Protein AF-A0A956LBF6-F1 (afdb_monomer_lite)

Structure (mmCIF, N/CA/C/O backbone):
data_AF-A0A956LBF6-F1
#
_entry.id   AF-A0A956LBF6-F1
#
loop_
_atom_site.group_PDB
_atom_site.id
_atom_site.type_symbol
_atom_site.label_atom_id
_atom_site.label_alt_id
_atom_site.label_comp_id
_atom_site.label_asym_id
_atom_site.label_entity_id
_atom_site.label_seq_id
_atom_site.pdbx_PDB_ins_code
_atom_site.Cartn_x
_atom_site.Cartn_y
_atom_site.Cartn_z
_atom_site.occupancy
_atom_site.B_iso_or_equiv
_atom_site.auth_seq_id
_atom_site.auth_comp_id
_atom_site.auth_asym_id
_atom_site.auth_atom_id
_atom_site.pdbx_PDB_model_num
ATOM 1 N N . MET A 1 1 ? -6.256 -22.560 -63.382 1.00 41.88 1 MET A N 1
ATOM 2 C CA . MET A 1 1 ? -5.647 -22.911 -62.080 1.00 41.88 1 MET A CA 1
ATOM 3 C C . MET A 1 1 ? -5.614 -24.428 -61.959 1.00 41.88 1 MET A C 1
ATOM 5 O O . MET A 1 1 ? -6.672 -25.042 -62.002 1.00 41.88 1 MET A O 1
ATOM 9 N N . ARG A 1 2 ? -4.427 -25.045 -61.912 1.00 51.72 2 ARG A N 1
ATOM 10 C CA . ARG A 1 2 ? -4.275 -26.473 -61.580 1.00 51.72 2 ARG A CA 1
ATOM 11 C C . ARG A 1 2 ? -4.334 -26.554 -60.053 1.00 51.72 2 ARG A C 1
ATOM 13 O O . ARG A 1 2 ? -3.605 -25.807 -59.416 1.00 51.72 2 ARG A O 1
ATOM 20 N N . GLY A 1 3 ? -5.268 -27.321 -59.491 1.00 47.00 3 GLY A N 1
ATOM 21 C CA . GLY A 1 3 ? -5.625 -27.328 -58.062 1.00 47.00 3 GLY A CA 1
ATOM 22 C C . GLY A 1 3 ? -4.546 -27.882 -57.127 1.00 47.00 3 GLY A C 1
ATOM 23 O O . GLY A 1 3 ? -4.781 -28.871 -56.441 1.00 47.00 3 GLY A O 1
ATOM 24 N N . GLU A 1 4 ? -3.372 -27.262 -57.112 1.00 57.84 4 GLU A N 1
ATOM 25 C CA . GLU A 1 4 ? -2.294 -27.557 -56.175 1.00 57.84 4 GLU A CA 1
ATOM 26 C C . GLU A 1 4 ? -2.514 -26.803 -54.850 1.00 57.84 4 GLU A C 1
ATOM 28 O O . GLU A 1 4 ? -3.034 -25.681 -54.855 1.00 57.84 4 GLU A O 1
ATOM 33 N N . PRO A 1 5 ? -2.159 -27.407 -53.702 1.00 52.94 5 PRO A N 1
ATOM 34 C CA . PRO A 1 5 ? -2.316 -26.773 -52.399 1.00 52.94 5 PRO A CA 1
ATOM 35 C C . PRO A 1 5 ? -1.471 -25.495 -52.304 1.00 52.94 5 PRO A C 1
ATOM 37 O O . PRO A 1 5 ? -0.329 -25.460 -52.761 1.00 52.94 5 PRO A O 1
ATOM 40 N N . ALA A 1 6 ? -2.033 -24.449 -51.689 1.00 57.84 6 ALA A N 1
ATOM 41 C CA . ALA A 1 6 ? -1.344 -23.183 -51.460 1.00 57.84 6 ALA A CA 1
ATOM 42 C C . ALA A 1 6 ? -0.048 -23.421 -50.666 1.00 57.84 6 ALA A C 1
ATOM 44 O O . ALA A 1 6 ? -0.079 -23.799 -49.496 1.00 57.84 6 ALA A O 1
ATOM 45 N N . GLY A 1 7 ? 1.093 -23.249 -51.332 1.00 65.31 7 GLY A N 1
ATOM 46 C CA . GLY A 1 7 ? 2.415 -23.346 -50.721 1.00 65.31 7 GLY A CA 1
ATOM 47 C C . GLY A 1 7 ? 2.973 -21.968 -50.343 1.00 65.31 7 GLY A C 1
ATOM 48 O O . GLY A 1 7 ? 2.444 -20.949 -50.783 1.00 65.31 7 GLY A O 1
ATOM 49 N N . PRO A 1 8 ? 4.113 -21.902 -49.634 1.00 61.78 8 PRO A N 1
ATOM 50 C CA . PRO A 1 8 ? 4.753 -20.642 -49.213 1.00 61.78 8 PRO A CA 1
ATOM 51 C C . PRO A 1 8 ? 5.112 -19.688 -50.374 1.00 61.78 8 PRO A C 1
ATOM 53 O O . PRO A 1 8 ? 5.359 -18.500 -50.176 1.00 61.78 8 PRO A O 1
ATOM 56 N N . ARG A 1 9 ? 5.118 -20.190 -51.616 1.00 69.12 9 ARG A N 1
ATOM 57 C CA . ARG A 1 9 ? 5.317 -19.404 -52.845 1.00 69.12 9 ARG A CA 1
ATOM 58 C C . ARG A 1 9 ? 4.054 -18.657 -53.305 1.00 69.12 9 ARG A C 1
ATOM 60 O O . ARG A 1 9 ? 4.176 -17.706 -54.078 1.00 69.12 9 ARG A O 1
ATOM 67 N N . CYS A 1 10 ? 2.862 -19.058 -52.854 1.00 73.19 10 CYS A N 1
ATOM 68 C CA . CYS A 1 10 ? 1.611 -18.316 -53.050 1.00 73.19 10 CYS A CA 1
ATOM 69 C C . CYS A 1 10 ? 1.577 -17.065 -52.161 1.00 73.19 10 CYS A C 1
ATOM 71 O O . CYS A 1 10 ? 1.275 -15.981 -52.656 1.00 73.19 10 CYS A O 1
ATOM 73 N N . ASP A 1 11 ? 1.998 -17.194 -50.900 1.00 81.31 11 ASP A N 1
ATOM 74 C CA . ASP A 1 11 ? 2.082 -16.073 -49.950 1.00 81.31 11 ASP A CA 1
ATOM 75 C C . ASP A 1 11 ? 3.092 -15.014 -50.406 1.00 81.31 11 ASP A C 1
ATOM 77 O O . ASP A 1 11 ? 2.863 -13.813 -50.274 1.00 81.31 11 ASP A O 1
ATOM 81 N N . GLN A 1 12 ? 4.191 -15.451 -51.023 1.00 86.12 12 GLN A N 1
ATOM 82 C CA . GLN A 1 12 ? 5.176 -14.559 -51.626 1.00 86.12 12 GLN A CA 1
ATOM 83 C C . GLN A 1 12 ? 4.612 -13.710 -52.769 1.00 86.12 12 GLN A C 1
ATOM 85 O O . GLN A 1 12 ? 4.930 -12.526 -52.861 1.00 86.12 12 GLN A O 1
ATOM 90 N N . PHE A 1 13 ? 3.782 -14.295 -53.633 1.00 88.62 13 PHE A N 1
ATOM 91 C CA . PHE A 1 13 ? 3.173 -13.554 -54.736 1.00 88.62 13 PHE A CA 1
ATOM 92 C C . PHE A 1 13 ? 2.240 -12.464 -54.201 1.00 88.62 13 PHE A C 1
ATOM 94 O O . PHE A 1 13 ? 2.364 -11.303 -54.586 1.00 88.62 13 PHE A O 1
ATOM 101 N N . ALA A 1 14 ? 1.365 -12.818 -53.252 1.00 87.56 14 ALA A N 1
ATOM 102 C CA . ALA A 1 14 ? 0.467 -11.866 -52.603 1.00 87.56 14 ALA A CA 1
ATOM 103 C C . ALA A 1 14 ? 1.240 -10.746 -51.884 1.00 87.56 14 ALA A C 1
ATOM 105 O O . ALA A 1 14 ? 0.897 -9.573 -52.015 1.00 87.56 14 ALA A O 1
ATOM 106 N N . PHE A 1 15 ? 2.330 -11.088 -51.193 1.00 93.25 15 PHE A N 1
ATOM 107 C CA . PHE A 1 15 ? 3.209 -10.110 -50.556 1.00 93.25 15 PHE A CA 1
ATOM 108 C C . PHE A 1 15 ? 3.821 -9.127 -51.568 1.00 93.25 15 PHE A C 1
ATOM 110 O O . PHE A 1 15 ? 3.768 -7.916 -51.356 1.00 93.25 15 PHE A O 1
ATOM 117 N N . CYS A 1 16 ? 4.363 -9.615 -52.688 1.00 93.38 16 CYS A N 1
ATOM 118 C CA . CYS A 1 16 ? 4.950 -8.750 -53.712 1.00 93.38 16 CYS A CA 1
ATOM 119 C C . CYS A 1 16 ? 3.919 -7.841 -54.388 1.00 93.38 16 CYS A C 1
ATOM 121 O O . CYS A 1 16 ? 4.259 -6.701 -54.696 1.00 93.38 16 CYS A O 1
ATOM 123 N N . VAL A 1 17 ? 2.674 -8.298 -54.570 1.00 92.38 17 VAL A N 1
ATOM 124 C CA . VAL A 1 17 ? 1.573 -7.446 -55.052 1.00 92.38 17 VAL A CA 1
ATOM 125 C C . VAL A 1 17 ? 1.332 -6.284 -54.087 1.00 92.38 17 VAL A C 1
ATOM 127 O O . VAL A 1 17 ? 1.329 -5.133 -54.520 1.00 92.38 17 VAL A O 1
ATOM 130 N N . SER A 1 18 ? 1.215 -6.566 -52.786 1.00 93.31 18 SER A N 1
ATOM 131 C CA . SER A 1 18 ? 0.974 -5.542 -51.761 1.00 93.31 18 SER A CA 1
ATOM 132 C C . SER A 1 18 ? 2.117 -4.530 -51.649 1.00 93.31 18 SER A C 1
ATOM 134 O O . SER A 1 18 ? 1.874 -3.331 -51.534 1.00 93.31 18 SER A O 1
ATOM 136 N N . VAL A 1 19 ? 3.375 -4.983 -51.701 1.00 92.50 19 VAL A N 1
ATOM 137 C CA . VAL A 1 19 ? 4.535 -4.075 -51.649 1.00 92.50 19 VAL A CA 1
ATOM 138 C C . VAL A 1 19 ? 4.641 -3.240 -52.926 1.00 92.50 19 VAL A C 1
ATOM 140 O O . VAL A 1 19 ? 4.961 -2.057 -52.850 1.00 92.50 19 VAL A O 1
ATOM 143 N N . TYR A 1 20 ? 4.348 -3.819 -54.094 1.00 92.94 20 TYR A N 1
ATOM 144 C CA . TYR A 1 20 ? 4.314 -3.075 -55.354 1.00 92.94 20 TYR A CA 1
ATOM 145 C C . TYR A 1 20 ? 3.266 -1.952 -55.305 1.00 92.94 20 TYR A C 1
ATOM 147 O O . TYR A 1 20 ? 3.588 -0.803 -55.603 1.00 92.94 20 TYR A O 1
ATOM 155 N N . GLU A 1 21 ? 2.047 -2.263 -54.853 1.00 91.75 21 GLU A N 1
ATOM 156 C CA . GLU A 1 21 ? 0.962 -1.287 -54.685 1.00 91.75 21 GLU A CA 1
ATOM 157 C C . GLU A 1 21 ? 1.338 -0.177 -53.695 1.00 91.75 21 GLU A C 1
ATOM 159 O O . GLU A 1 21 ? 1.134 1.000 -53.982 1.00 91.75 21 GLU A O 1
ATOM 164 N N . ALA A 1 22 ? 1.986 -0.517 -52.578 1.00 90.75 22 ALA A N 1
ATOM 165 C CA . ALA A 1 22 ? 2.445 0.469 -51.601 1.00 90.75 22 ALA A CA 1
ATOM 166 C C . ALA A 1 22 ? 3.540 1.411 -52.138 1.00 90.75 22 ALA A C 1
ATOM 168 O O . ALA A 1 22 ? 3.591 2.578 -51.753 1.00 90.75 22 ALA A O 1
ATOM 169 N N . LEU A 1 23 ? 4.431 0.919 -53.005 1.00 89.88 23 LEU A N 1
ATOM 170 C CA . LEU A 1 23 ? 5.557 1.698 -53.533 1.00 89.88 23 LEU A CA 1
ATOM 171 C C . LEU A 1 23 ? 5.182 2.587 -54.721 1.00 89.88 23 LEU A C 1
ATOM 173 O O . LEU A 1 23 ? 5.768 3.658 -54.887 1.00 89.88 23 LEU A O 1
ATOM 177 N N . TYR A 1 24 ? 4.247 2.138 -55.556 1.00 88.69 24 TYR A N 1
ATOM 178 C CA . TYR A 1 24 ? 3.882 2.826 -56.795 1.00 88.69 24 TYR A CA 1
ATOM 179 C C . TYR A 1 24 ? 2.485 3.456 -56.762 1.00 88.69 24 TYR A C 1
ATOM 181 O O . TYR A 1 24 ? 2.157 4.215 -57.669 1.00 88.69 24 TYR A O 1
ATOM 189 N N . GLY A 1 25 ? 1.678 3.182 -55.731 1.00 87.88 25 GLY A N 1
ATOM 190 C CA . GLY A 1 25 ? 0.304 3.682 -55.599 1.00 87.88 25 GLY A CA 1
ATOM 191 C C . GLY A 1 25 ? -0.712 2.976 -56.502 1.00 87.88 25 GLY A C 1
ATOM 192 O O . GLY A 1 25 ? -1.886 3.332 -56.491 1.00 87.88 25 GLY A O 1
ATOM 193 N N . GLU A 1 26 ? -0.275 1.976 -57.271 1.00 88.31 26 GLU A N 1
ATOM 194 C CA . GLU A 1 26 ? -1.086 1.213 -58.217 1.00 88.31 26 GLU A CA 1
ATOM 195 C C . GLU A 1 26 ? -0.702 -0.268 -58.181 1.00 88.31 26 GLU A C 1
ATOM 197 O O . GLU A 1 26 ? 0.452 -0.627 -57.930 1.00 88.31 26 GLU A O 1
ATOM 202 N N . ARG A 1 27 ? -1.660 -1.149 -58.482 1.00 88.38 27 ARG A N 1
ATOM 203 C CA . ARG A 1 27 ? -1.412 -2.593 -58.551 1.00 88.38 27 ARG A CA 1
ATOM 204 C C . ARG A 1 27 ? -0.510 -2.964 -59.734 1.00 88.38 27 ARG A C 1
ATOM 206 O O . ARG A 1 27 ? -0.548 -2.309 -60.773 1.00 88.38 27 ARG A O 1
ATOM 213 N N . PRO A 1 28 ? 0.266 -4.058 -59.623 1.00 89.81 28 PRO A N 1
ATOM 214 C CA . PRO A 1 28 ? 1.158 -4.506 -60.693 1.00 89.81 28 PRO A CA 1
ATOM 215 C C . PRO A 1 28 ? 0.429 -4.980 -61.955 1.00 89.81 28 PRO A C 1
ATOM 217 O O . PRO A 1 28 ? 1.042 -5.007 -63.016 1.00 89.81 28 PRO A O 1
ATOM 220 N N . TYR A 1 29 ? -0.849 -5.350 -61.866 1.00 88.50 29 TYR A N 1
ATOM 221 C CA . TYR A 1 29 ? -1.660 -5.798 -62.998 1.00 88.50 29 TYR A CA 1
ATOM 222 C C . TYR A 1 29 ? -2.935 -4.961 -63.090 1.00 88.50 29 TYR A C 1
ATOM 224 O O . TYR A 1 29 ? -3.446 -4.502 -62.067 1.00 88.50 29 TYR A O 1
ATOM 232 N N . ASP A 1 30 ? -3.444 -4.798 -64.310 1.00 76.88 30 ASP A N 1
ATOM 233 C CA . ASP A 1 30 ? -4.668 -4.046 -64.589 1.00 76.88 30 ASP A CA 1
ATOM 234 C C . ASP A 1 30 ? -5.899 -4.668 -63.913 1.00 76.88 30 ASP A C 1
ATOM 236 O O . ASP A 1 30 ? -6.059 -5.886 -63.842 1.00 76.88 30 ASP A O 1
ATOM 240 N N . ASP A 1 31 ? -6.806 -3.804 -63.471 1.00 65.00 31 ASP A N 1
ATOM 241 C CA . ASP A 1 31 ? -8.064 -4.084 -62.778 1.00 65.00 31 ASP A CA 1
ATOM 242 C C . ASP A 1 31 ? -9.256 -4.290 -63.734 1.00 65.00 31 ASP A C 1
ATOM 244 O O . ASP A 1 31 ? -10.405 -4.028 -63.387 1.00 65.00 31 ASP A O 1
ATOM 248 N N . GLY A 1 32 ? -8.979 -4.772 -64.951 1.00 75.12 32 GLY A N 1
ATOM 249 C CA . GLY A 1 32 ? -9.989 -5.086 -65.964 1.00 75.12 32 GLY A CA 1
ATOM 250 C C . GLY A 1 32 ? -10.821 -6.339 -65.641 1.00 75.12 32 GLY A C 1
ATOM 251 O O . GLY A 1 32 ? -11.221 -6.594 -64.508 1.00 75.12 32 GLY A O 1
ATOM 252 N N . SER A 1 33 ? -11.115 -7.160 -66.654 1.00 83.38 33 SER A N 1
ATOM 253 C CA . SER A 1 33 ? -11.828 -8.426 -66.434 1.00 83.38 33 SER A CA 1
ATOM 254 C C . SER A 1 33 ? -10.932 -9.482 -65.772 1.00 83.38 33 SER A C 1
ATOM 256 O O . SER A 1 33 ? -9.709 -9.468 -65.915 1.00 83.38 33 SER A O 1
ATOM 258 N N . MET A 1 34 ? -11.549 -10.458 -65.098 1.00 77.88 34 MET A N 1
ATOM 259 C CA . MET A 1 34 ? -10.837 -11.597 -64.502 1.00 77.88 34 MET A CA 1
ATOM 260 C C . MET A 1 34 ? -9.984 -12.352 -65.539 1.00 77.88 34 MET A C 1
ATOM 262 O O . MET A 1 34 ? -8.863 -12.750 -65.233 1.00 77.88 34 MET A O 1
ATOM 266 N N . ASP A 1 35 ? -10.475 -12.489 -66.775 1.00 79.69 35 ASP A N 1
ATOM 267 C CA . ASP A 1 35 ? -9.741 -13.131 -67.873 1.00 79.69 35 ASP A CA 1
ATOM 268 C C . ASP A 1 35 ? -8.512 -12.318 -68.299 1.00 79.69 35 ASP A C 1
ATOM 270 O O . ASP A 1 35 ? -7.444 -12.887 -68.520 1.00 79.69 35 ASP A O 1
ATOM 274 N N . ALA A 1 36 ? -8.629 -10.986 -68.353 1.00 79.44 36 ALA A N 1
ATOM 275 C CA . ALA A 1 36 ? -7.506 -10.102 -68.659 1.00 79.44 36 ALA A CA 1
ATOM 276 C C . ALA A 1 36 ? -6.437 -10.135 -67.556 1.00 79.44 36 ALA A C 1
ATOM 278 O O . ALA A 1 36 ? -5.243 -10.144 -67.858 1.00 79.44 36 ALA A O 1
ATOM 279 N N . LEU A 1 37 ? -6.857 -10.216 -66.289 1.00 81.62 37 LEU A N 1
ATOM 280 C CA . LEU A 1 37 ? -5.955 -10.362 -65.147 1.00 81.62 37 LEU A CA 1
ATOM 281 C C . LEU A 1 37 ? -5.222 -11.710 -65.181 1.00 81.62 37 LEU A C 1
ATOM 283 O O . LEU A 1 37 ? -4.004 -11.749 -65.013 1.00 81.62 37 LEU A O 1
ATOM 287 N N . ILE A 1 38 ? -5.933 -12.810 -65.454 1.00 80.31 38 ILE A N 1
ATOM 288 C CA . ILE A 1 38 ? -5.322 -14.139 -65.610 1.00 80.31 38 ILE A CA 1
ATOM 289 C C . ILE A 1 38 ? -4.320 -14.132 -66.769 1.00 80.31 38 ILE A C 1
ATOM 291 O O . ILE A 1 38 ? -3.210 -14.644 -66.613 1.00 80.31 38 ILE A O 1
ATOM 295 N N . ASP A 1 39 ? -4.670 -13.529 -67.905 1.00 84.06 39 ASP A N 1
ATOM 296 C CA . ASP A 1 39 ? -3.782 -13.431 -69.064 1.00 84.06 39 ASP A CA 1
ATOM 297 C C . ASP A 1 39 ? -2.535 -12.579 -68.764 1.00 84.06 39 ASP A C 1
ATOM 299 O O . ASP A 1 39 ? -1.421 -12.969 -69.116 1.00 84.06 39 ASP A O 1
ATOM 303 N N . ALA A 1 40 ? -2.691 -11.456 -68.052 1.00 84.88 40 ALA A N 1
ATOM 304 C CA . ALA A 1 40 ? -1.585 -10.589 -67.647 1.00 84.88 40 ALA A CA 1
ATOM 305 C C . ALA A 1 40 ? -0.645 -11.267 -66.639 1.00 84.88 40 ALA A C 1
ATOM 307 O O . ALA A 1 40 ? 0.573 -11.176 -66.784 1.00 84.88 40 ALA A O 1
ATOM 308 N N . MET A 1 41 ? -1.192 -11.990 -65.657 1.00 84.00 41 MET A N 1
ATOM 309 C CA . MET A 1 41 ? -0.406 -12.766 -64.693 1.00 84.00 41 MET A CA 1
ATOM 310 C C . MET A 1 41 ? 0.335 -13.924 -65.367 1.00 84.00 41 MET A C 1
ATOM 312 O O . MET A 1 41 ? 1.504 -14.152 -65.069 1.00 84.00 41 MET A O 1
ATOM 316 N N . THR A 1 42 ? -0.318 -14.627 -66.298 1.00 84.06 42 THR A N 1
ATOM 317 C CA . THR A 1 42 ? 0.270 -15.775 -67.012 1.00 84.06 42 THR A CA 1
ATOM 318 C C . THR A 1 42 ? 1.415 -15.345 -67.928 1.00 84.06 42 THR A C 1
ATOM 320 O O . THR A 1 42 ? 2.412 -16.052 -68.035 1.00 84.06 42 THR A O 1
ATOM 323 N N . HIS A 1 43 ? 1.304 -14.168 -68.548 1.00 86.94 43 HIS A N 1
ATOM 324 C CA . HIS A 1 43 ? 2.321 -13.615 -69.446 1.00 86.94 43 HIS A CA 1
ATOM 325 C C . HIS A 1 43 ? 3.262 -12.603 -68.766 1.00 86.94 43 HIS A C 1
ATOM 327 O O . HIS A 1 43 ? 3.966 -11.875 -69.463 1.00 86.94 43 HIS A O 1
ATOM 333 N N . GLU A 1 44 ? 3.267 -12.529 -67.427 1.00 87.69 44 GLU A N 1
ATOM 334 C CA . GLU A 1 44 ? 4.127 -11.638 -66.624 1.00 87.69 44 GLU A CA 1
ATOM 335 C C . GLU A 1 44 ? 4.069 -10.154 -67.057 1.00 87.69 44 GLU A C 1
ATOM 337 O O . GLU A 1 44 ? 5.048 -9.413 -66.944 1.00 87.69 44 GLU A O 1
ATOM 342 N N . ARG A 1 45 ? 2.908 -9.686 -67.540 1.00 88.56 45 ARG A N 1
ATOM 343 C CA . ARG A 1 45 ? 2.695 -8.298 -67.983 1.00 88.56 45 ARG A CA 1
ATOM 344 C C . ARG A 1 45 ? 2.425 -7.382 -66.794 1.00 88.56 45 ARG A C 1
ATOM 346 O O . ARG A 1 45 ? 1.294 -6.971 -66.550 1.00 88.56 45 ARG A O 1
ATOM 353 N N . VAL A 1 46 ? 3.488 -7.099 -66.047 1.00 89.31 46 VAL A N 1
ATOM 354 C CA . VAL A 1 46 ? 3.478 -6.160 -64.922 1.00 89.31 46 VAL A CA 1
ATOM 355 C C . VAL A 1 46 ? 3.554 -4.722 -65.442 1.00 89.31 46 VAL A C 1
ATOM 357 O O . VAL A 1 46 ? 4.330 -4.436 -66.358 1.00 89.31 46 VAL A O 1
ATOM 360 N N . ARG A 1 47 ? 2.780 -3.806 -64.849 1.00 88.62 47 ARG A N 1
ATOM 361 C CA . ARG A 1 47 ? 2.838 -2.370 -65.148 1.00 88.62 47 ARG A CA 1
ATOM 362 C C . ARG A 1 47 ? 4.278 -1.845 -65.035 1.00 88.62 47 ARG A C 1
ATOM 364 O O . ARG A 1 47 ? 5.033 -2.274 -64.160 1.00 88.62 47 ARG A O 1
ATOM 371 N N . PRO A 1 48 ? 4.709 -0.923 -65.910 1.00 86.81 48 PRO A N 1
ATOM 372 C CA . PRO A 1 48 ? 5.993 -0.258 -65.735 1.00 86.81 48 PRO A CA 1
ATOM 373 C C . PRO A 1 48 ? 5.964 0.642 -64.491 1.00 86.81 48 PRO A C 1
ATOM 375 O O . PRO A 1 48 ? 4.906 1.089 -64.053 1.00 86.81 48 PRO A O 1
ATOM 378 N N . ALA A 1 49 ? 7.140 0.923 -63.926 1.00 84.75 49 ALA A N 1
ATOM 379 C CA . ALA A 1 49 ? 7.237 1.932 -62.878 1.00 84.75 49 ALA A CA 1
ATOM 380 C C . ALA A 1 49 ? 6.900 3.319 -63.466 1.00 84.75 49 ALA A C 1
ATOM 382 O O . ALA A 1 49 ? 7.353 3.608 -64.579 1.00 84.75 49 ALA A O 1
ATOM 383 N N . PRO A 1 50 ? 6.165 4.183 -62.742 1.00 84.12 50 PRO A N 1
ATOM 384 C CA . PRO A 1 50 ? 5.924 5.560 -63.161 1.00 84.12 50 PRO A CA 1
ATOM 385 C C . PRO A 1 50 ? 7.234 6.314 -63.423 1.00 84.12 50 PRO A C 1
ATOM 387 O O . PRO A 1 50 ? 8.240 6.099 -62.735 1.00 84.12 50 PRO A O 1
ATOM 390 N N . GLU A 1 51 ? 7.225 7.217 -64.404 1.00 81.25 51 GLU A N 1
ATOM 391 C CA . GLU A 1 51 ? 8.389 8.051 -64.711 1.00 81.25 51 GLU A CA 1
ATOM 392 C C . GLU A 1 51 ? 8.810 8.875 -63.483 1.00 81.25 51 GLU A C 1
ATOM 394 O O . GLU A 1 51 ? 7.987 9.492 -62.810 1.00 81.25 51 GLU A O 1
ATOM 399 N N . GLY A 1 52 ? 10.109 8.865 -63.166 1.00 80.00 52 GLY A N 1
ATOM 400 C CA . GLY A 1 52 ? 10.647 9.568 -61.996 1.00 80.00 52 GLY A CA 1
ATOM 401 C C . GLY A 1 52 ? 10.430 8.858 -60.656 1.00 80.00 52 GLY A C 1
ATOM 402 O O . GLY A 1 52 ? 10.622 9.484 -59.613 1.00 80.00 52 GLY A O 1
ATOM 403 N N . SER A 1 53 ? 10.051 7.573 -60.659 1.00 81.12 53 SER A N 1
ATOM 404 C CA . SER A 1 53 ? 9.844 6.823 -59.420 1.00 81.12 53 SER A CA 1
ATOM 405 C C . SER A 1 53 ? 11.068 6.884 -58.485 1.00 81.12 53 SER A C 1
ATOM 407 O O . SER A 1 53 ? 12.194 6.619 -58.917 1.00 81.12 53 SER A O 1
ATOM 409 N N . PRO A 1 54 ? 10.858 7.174 -57.186 1.00 79.94 54 PRO A N 1
ATOM 410 C CA . PRO A 1 54 ? 11.924 7.182 -56.187 1.00 79.94 54 PRO A CA 1
ATOM 411 C C . PRO A 1 54 ? 12.441 5.775 -55.843 1.00 79.94 54 PRO A C 1
ATOM 413 O O . PRO A 1 54 ? 13.446 5.632 -55.146 1.00 79.94 54 PRO A O 1
ATOM 416 N N . VAL A 1 55 ? 11.755 4.725 -56.302 1.00 86.06 55 VAL A N 1
ATOM 417 C CA . VAL A 1 55 ? 12.050 3.337 -55.948 1.00 86.06 55 VAL A CA 1
ATOM 418 C C . VAL A 1 55 ? 13.310 2.865 -56.681 1.00 86.06 55 VAL A C 1
ATOM 420 O O . VAL A 1 55 ? 13.345 2.898 -57.913 1.00 86.06 55 VAL A O 1
ATOM 423 N N . PRO A 1 56 ? 14.343 2.373 -55.971 1.00 88.00 56 PRO A N 1
ATOM 424 C CA . PRO A 1 56 ? 15.529 1.825 -56.615 1.00 88.00 56 PRO A CA 1
ATOM 425 C C . PRO A 1 56 ? 15.189 0.651 -57.540 1.00 88.00 56 PRO A C 1
ATOM 427 O O . PRO A 1 56 ? 14.442 -0.253 -57.165 1.00 88.00 56 PRO A O 1
ATOM 430 N N . GLU A 1 57 ? 15.827 0.595 -58.710 1.00 87.00 57 GLU A N 1
ATOM 431 C CA . GLU A 1 57 ? 15.608 -0.482 -59.689 1.00 87.00 57 GLU A CA 1
ATOM 432 C C . GLU A 1 57 ? 15.861 -1.880 -59.093 1.00 87.00 57 GLU A C 1
ATOM 434 O O . GLU A 1 57 ? 15.170 -2.839 -59.421 1.00 87.00 57 GLU A O 1
ATOM 439 N N . ARG A 1 58 ? 16.785 -2.003 -58.133 1.00 88.81 58 ARG A N 1
ATOM 440 C CA . ARG A 1 58 ? 17.053 -3.272 -57.440 1.00 88.81 58 ARG A CA 1
ATOM 441 C C . ARG A 1 58 ? 15.874 -3.741 -56.574 1.00 88.81 58 ARG A C 1
ATOM 443 O O . ARG A 1 58 ? 15.591 -4.936 -56.536 1.00 88.81 58 ARG A O 1
ATOM 450 N N . VAL A 1 59 ? 15.159 -2.814 -55.928 1.00 91.69 59 VAL A N 1
ATOM 451 C CA . VAL A 1 59 ? 13.921 -3.118 -55.183 1.00 91.69 59 VAL A CA 1
ATOM 452 C C . VAL A 1 59 ? 12.847 -3.594 -56.160 1.00 91.69 59 VAL A C 1
ATOM 454 O O . VAL A 1 59 ? 12.217 -4.626 -55.937 1.00 91.69 59 VAL A O 1
ATOM 457 N N . ARG A 1 60 ? 12.699 -2.899 -57.295 1.00 91.56 60 ARG A N 1
ATOM 458 C CA . ARG A 1 60 ? 11.757 -3.277 -58.355 1.00 91.56 60 ARG A CA 1
ATOM 459 C C . ARG A 1 60 ? 12.033 -4.680 -58.897 1.00 91.56 60 ARG A C 1
ATOM 461 O O . ARG A 1 60 ? 11.116 -5.487 -58.998 1.00 91.56 60 ARG A O 1
ATOM 468 N N . GLN A 1 61 ? 13.287 -5.007 -59.191 1.00 92.19 61 GLN A N 1
ATOM 469 C CA . GLN A 1 61 ? 13.676 -6.330 -59.689 1.00 92.19 61 GLN A CA 1
ATOM 470 C C . GLN A 1 61 ? 13.396 -7.448 -58.680 1.00 92.19 61 GLN A C 1
ATOM 472 O O . GLN A 1 61 ? 12.941 -8.525 -59.071 1.00 92.19 61 GLN A O 1
ATOM 477 N N . ALA A 1 62 ? 13.610 -7.195 -57.385 1.00 93.75 62 ALA A N 1
ATOM 478 C CA . ALA A 1 62 ? 13.285 -8.159 -56.337 1.00 93.75 62 ALA A CA 1
ATOM 479 C C . ALA A 1 62 ? 11.778 -8.471 -56.286 1.00 93.75 62 ALA A C 1
ATOM 481 O O . ALA A 1 62 ? 11.402 -9.640 -56.145 1.00 93.75 62 ALA A O 1
ATOM 482 N N . LEU A 1 63 ? 10.932 -7.449 -56.472 1.00 93.56 63 LEU A N 1
ATOM 483 C CA . LEU A 1 63 ? 9.476 -7.596 -56.558 1.00 93.56 63 LEU A CA 1
ATOM 484 C C . LEU A 1 63 ? 9.041 -8.315 -57.836 1.00 93.56 63 LEU A C 1
ATOM 486 O O . LEU A 1 63 ? 8.267 -9.263 -57.752 1.00 93.56 63 LEU A O 1
ATOM 490 N N . LEU A 1 64 ? 9.577 -7.938 -59.001 1.00 93.38 64 LEU A N 1
ATOM 491 C CA . LEU A 1 64 ? 9.258 -8.595 -60.276 1.00 93.38 64 LEU A CA 1
ATOM 492 C C . LEU A 1 64 ? 9.608 -10.087 -60.253 1.00 93.38 64 LEU A C 1
ATOM 494 O O . LEU A 1 64 ? 8.840 -10.908 -60.745 1.00 93.38 64 LEU A O 1
ATOM 498 N N . ARG A 1 65 ? 10.717 -10.462 -59.605 1.00 93.12 65 ARG A N 1
ATOM 499 C CA . ARG A 1 65 ? 11.058 -11.873 -59.386 1.00 93.12 65 ARG A CA 1
ATOM 500 C C . ARG A 1 65 ? 10.033 -12.594 -58.505 1.00 93.12 65 ARG A C 1
ATOM 502 O O . ARG A 1 65 ? 9.710 -13.747 -58.772 1.00 93.12 65 ARG A O 1
ATOM 509 N N . GLY A 1 66 ? 9.516 -11.937 -57.468 1.00 91.50 66 GLY A N 1
ATOM 510 C CA . GLY A 1 66 ? 8.448 -12.491 -56.629 1.00 91.50 66 GLY A CA 1
ATOM 511 C C . GLY A 1 66 ? 7.086 -12.588 -57.334 1.00 91.50 66 GLY A C 1
ATOM 512 O O . GLY A 1 66 ? 6.257 -13.403 -56.934 1.00 91.50 66 GLY A O 1
ATOM 513 N N . LEU A 1 67 ? 6.887 -11.822 -58.412 1.00 92.62 67 LEU A N 1
ATOM 514 C CA . LEU A 1 67 ? 5.687 -11.812 -59.259 1.00 92.62 67 LEU A CA 1
ATOM 515 C C . LEU A 1 67 ? 5.753 -12.773 -60.462 1.00 92.62 67 LEU A C 1
ATOM 517 O O . LEU A 1 67 ? 4.835 -12.779 -61.280 1.00 92.62 67 LEU A O 1
ATOM 521 N N . ALA A 1 68 ? 6.802 -13.593 -60.588 1.00 91.31 68 ALA A N 1
ATOM 522 C CA . ALA A 1 68 ? 6.926 -14.541 -61.699 1.00 91.31 68 ALA A CA 1
ATOM 523 C C . ALA A 1 68 ? 5.724 -15.508 -61.772 1.00 91.31 68 ALA A C 1
ATOM 525 O O . ALA A 1 68 ? 5.206 -15.953 -60.739 1.00 91.31 68 ALA A O 1
ATOM 526 N N . ALA A 1 69 ? 5.287 -15.856 -62.983 1.00 86.88 69 ALA A N 1
ATOM 527 C CA . ALA A 1 69 ? 4.141 -16.735 -63.219 1.00 86.88 69 ALA A CA 1
ATOM 528 C C . ALA A 1 69 ? 4.424 -18.161 -62.720 1.00 86.88 69 ALA A C 1
ATOM 530 O O . ALA A 1 69 ? 3.589 -18.768 -62.048 1.00 86.88 69 ALA A O 1
ATOM 531 N N . GLU A 1 70 ? 5.636 -18.655 -62.982 1.00 86.06 70 GLU A N 1
ATOM 532 C CA . GLU A 1 70 ? 6.127 -19.954 -62.520 1.00 86.06 70 GLU A CA 1
ATOM 533 C C . GLU A 1 70 ? 6.623 -19.864 -61.065 1.00 86.06 70 GLU A C 1
ATOM 535 O O . GLU A 1 70 ? 7.540 -19.081 -60.775 1.00 86.06 70 GLU A O 1
ATOM 540 N N . PRO A 1 71 ? 6.062 -20.651 -60.125 1.00 83.50 71 PRO A N 1
ATOM 541 C CA . PRO A 1 71 ? 6.471 -20.628 -58.723 1.00 83.50 71 PRO A CA 1
ATOM 542 C C . PRO A 1 71 ? 7.972 -20.855 -58.514 1.00 83.50 71 PRO A C 1
ATOM 544 O O . PRO A 1 71 ? 8.550 -20.259 -57.606 1.00 83.50 71 PRO A O 1
ATOM 547 N N . GLU A 1 72 ? 8.619 -21.674 -59.341 1.00 84.00 72 GLU A N 1
ATOM 548 C CA . GLU A 1 72 ? 10.036 -22.040 -59.250 1.00 84.00 72 GLU A CA 1
ATOM 549 C C . GLU A 1 72 ? 10.974 -20.862 -59.545 1.00 84.00 72 GLU A C 1
ATOM 551 O O . GLU A 1 72 ? 12.072 -20.802 -58.989 1.00 84.00 72 GLU A O 1
ATOM 556 N N . ARG A 1 73 ? 10.532 -19.900 -60.371 1.00 88.12 73 ARG A N 1
ATOM 557 C CA . ARG A 1 73 ? 11.289 -18.680 -60.710 1.00 88.12 73 ARG A CA 1
ATOM 558 C C . ARG A 1 73 ? 11.251 -17.631 -59.594 1.00 88.12 73 ARG A C 1
ATOM 560 O O . ARG A 1 73 ? 12.117 -16.748 -59.549 1.00 88.12 73 ARG A O 1
ATOM 567 N N . ARG A 1 74 ? 10.293 -17.751 -58.667 1.00 91.38 74 ARG A N 1
ATOM 568 C CA . ARG A 1 74 ? 10.207 -16.920 -57.458 1.00 91.38 74 ARG A CA 1
ATOM 569 C C . ARG A 1 74 ? 11.301 -17.288 -56.455 1.00 91.38 74 ARG A C 1
ATOM 571 O O . ARG A 1 74 ? 12.104 -18.201 -56.668 1.00 91.38 74 ARG A O 1
ATOM 578 N N . TRP A 1 75 ? 11.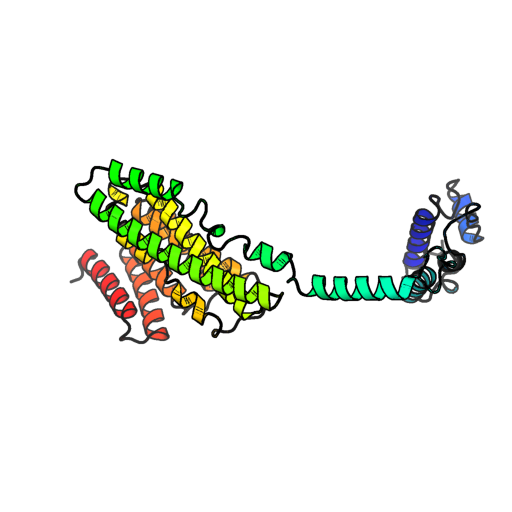373 -16.560 -55.348 1.00 91.38 75 TRP A N 1
ATOM 579 C CA . TRP A 1 75 ? 12.390 -16.832 -54.342 1.00 91.38 75 TRP A CA 1
ATOM 580 C C . TRP A 1 75 ? 12.135 -18.179 -53.648 1.00 91.38 75 TRP A C 1
ATOM 582 O O . TRP A 1 75 ? 10.988 -18.614 -53.533 1.00 91.38 75 TRP A O 1
ATOM 592 N N . PRO A 1 76 ? 13.191 -18.861 -53.167 1.00 84.81 76 PRO A N 1
ATOM 593 C CA . PRO A 1 76 ? 13.050 -20.157 -52.503 1.00 84.81 76 PRO A CA 1
ATOM 594 C C . PRO A 1 76 ? 12.118 -20.136 -51.282 1.00 84.81 76 PRO A C 1
ATOM 596 O O . PRO A 1 76 ? 11.443 -21.127 -51.011 1.00 84.81 76 PRO A O 1
ATOM 599 N N . SER A 1 77 ? 12.078 -19.007 -50.569 1.00 86.25 77 SER A N 1
ATOM 600 C CA . SER A 1 77 ? 11.195 -18.726 -49.435 1.00 86.25 77 SER A CA 1
ATOM 601 C C . SER A 1 77 ? 11.023 -17.204 -49.267 1.00 86.25 77 SER A C 1
ATOM 603 O O . SER A 1 77 ? 11.541 -16.416 -50.067 1.00 86.25 77 SER A O 1
ATOM 605 N N . MET A 1 78 ? 10.290 -16.775 -48.236 1.00 86.62 78 MET A N 1
ATOM 606 C CA . MET A 1 78 ? 10.102 -15.353 -47.911 1.00 86.62 78 MET A CA 1
ATOM 607 C C . MET A 1 78 ? 11.397 -14.678 -47.424 1.00 86.62 78 MET A C 1
ATOM 609 O O . MET A 1 78 ? 11.631 -13.505 -47.693 1.00 86.62 78 MET A O 1
ATOM 613 N N . GLU A 1 79 ? 12.265 -15.418 -46.739 1.00 89.19 79 GLU A N 1
ATOM 614 C CA . GLU A 1 79 ? 13.463 -14.880 -46.087 1.00 89.19 79 GLU A CA 1
ATOM 615 C C . GLU A 1 79 ? 14.494 -14.288 -47.079 1.00 89.19 79 GLU A C 1
ATOM 617 O O . GLU A 1 79 ? 14.866 -13.126 -46.902 1.00 89.19 79 GLU A O 1
ATOM 622 N N . PRO A 1 80 ? 14.877 -14.962 -48.187 1.00 88.56 80 PRO A N 1
ATOM 623 C CA . PRO A 1 80 ? 15.730 -14.368 -49.220 1.00 88.56 80 PRO A CA 1
ATOM 624 C C . PRO A 1 80 ? 15.137 -13.116 -49.878 1.00 88.56 80 PRO A C 1
ATOM 626 O O . PRO A 1 80 ? 15.875 -12.193 -50.217 1.00 88.56 80 PRO A O 1
ATOM 629 N N . LEU A 1 81 ? 13.810 -13.071 -50.048 1.00 91.50 81 LEU A N 1
ATOM 630 C CA . LEU A 1 81 ? 13.120 -11.903 -50.599 1.00 91.50 81 LEU A CA 1
ATOM 631 C C . LEU A 1 81 ? 13.239 -10.702 -49.653 1.00 91.50 81 LEU A C 1
ATOM 633 O O . LEU A 1 81 ? 13.612 -9.614 -50.088 1.00 91.50 81 LEU A O 1
ATOM 637 N N . LEU A 1 82 ? 12.938 -10.892 -48.365 1.00 91.19 82 LEU A N 1
ATOM 638 C CA . LEU A 1 82 ? 13.018 -9.820 -47.371 1.00 91.19 82 LEU A CA 1
ATOM 639 C C . LEU A 1 82 ? 14.452 -9.306 -47.211 1.00 91.19 82 LEU A C 1
ATOM 641 O O . LEU A 1 82 ? 14.658 -8.095 -47.148 1.00 91.19 82 LEU A O 1
ATOM 645 N N . TYR A 1 83 ? 15.436 -10.206 -47.215 1.00 88.69 83 TYR A N 1
ATOM 646 C CA . TYR A 1 83 ? 16.851 -9.846 -47.160 1.00 88.69 83 TYR A CA 1
ATOM 647 C C . TYR A 1 83 ? 17.277 -8.962 -48.344 1.00 88.69 83 TYR A C 1
ATOM 649 O O . TYR A 1 83 ? 17.952 -7.948 -48.158 1.00 88.69 83 TYR A O 1
ATOM 657 N N . GLU A 1 84 ? 16.848 -9.296 -49.563 1.00 89.94 84 GLU A N 1
ATOM 658 C CA . GLU A 1 84 ? 17.156 -8.495 -50.753 1.00 89.94 84 GLU A CA 1
ATOM 659 C C . GLU A 1 84 ? 16.433 -7.148 -50.765 1.00 89.94 84 GLU A C 1
ATOM 661 O O . GLU A 1 84 ? 17.045 -6.136 -51.108 1.00 89.94 84 GLU A O 1
ATOM 666 N N . LEU A 1 85 ? 15.173 -7.091 -50.320 1.00 89.12 85 LEU A N 1
ATOM 667 C CA . LEU A 1 85 ? 14.442 -5.827 -50.183 1.00 89.12 85 LEU A CA 1
ATOM 668 C C . LEU A 1 85 ? 15.093 -4.898 -49.148 1.00 89.12 85 LEU A C 1
ATOM 670 O O . LEU A 1 85 ? 15.244 -3.706 -49.409 1.00 89.12 85 LEU A O 1
ATOM 674 N N . GLN A 1 86 ? 15.531 -5.433 -48.005 1.00 85.19 86 GLN A N 1
ATOM 675 C CA . GLN A 1 86 ? 16.214 -4.660 -46.963 1.00 85.19 86 GLN A CA 1
ATOM 676 C C . GLN A 1 86 ? 17.567 -4.120 -47.437 1.00 85.19 86 GLN A C 1
ATOM 678 O O . GLN A 1 86 ? 17.878 -2.949 -47.215 1.00 85.19 86 GLN A O 1
ATOM 683 N N . GLN A 1 87 ? 18.362 -4.939 -48.130 1.00 79.38 87 GLN A N 1
ATOM 684 C CA . GLN A 1 87 ? 19.649 -4.495 -48.666 1.00 79.38 87 GLN A CA 1
ATOM 685 C C . GLN A 1 87 ? 19.503 -3.489 -49.807 1.00 79.38 87 GLN A C 1
ATOM 687 O O . GLN A 1 87 ? 20.278 -2.538 -49.894 1.00 79.38 87 GLN A O 1
ATOM 692 N N . ALA A 1 88 ? 18.512 -3.675 -50.679 1.00 75.69 88 ALA A N 1
ATOM 693 C CA . ALA A 1 88 ? 18.250 -2.759 -51.781 1.00 75.69 88 ALA A CA 1
ATOM 694 C C . ALA A 1 88 ? 17.695 -1.397 -51.312 1.00 75.69 88 ALA A C 1
ATOM 696 O O . ALA A 1 88 ? 17.740 -0.434 -52.079 1.00 75.69 88 ALA A O 1
ATOM 697 N N . ALA A 1 89 ? 17.215 -1.303 -50.064 1.00 64.50 89 ALA A N 1
ATOM 698 C CA . ALA A 1 89 ? 16.652 -0.093 -49.461 1.00 64.50 89 ALA A CA 1
ATOM 699 C C . ALA A 1 89 ? 17.660 0.774 -48.662 1.00 64.50 89 ALA A C 1
ATOM 701 O O . ALA A 1 89 ? 17.311 1.878 -48.239 1.00 64.50 89 ALA A O 1
ATOM 702 N N . ALA A 1 90 ? 18.913 0.342 -48.465 1.00 61.06 90 ALA A N 1
ATOM 703 C CA . ALA A 1 90 ? 19.923 1.076 -47.687 1.00 61.06 90 ALA A CA 1
ATOM 704 C C . ALA A 1 90 ? 20.979 1.797 -48.565 1.00 61.06 90 ALA A C 1
ATOM 706 O O . ALA A 1 90 ? 21.467 1.206 -49.525 1.00 61.06 90 ALA A O 1
ATOM 707 N N . PRO A 1 91 ? 21.486 2.999 -48.207 1.00 52.75 91 PRO A N 1
ATOM 708 C CA . PRO A 1 91 ? 20.824 4.186 -47.683 1.00 52.75 91 PRO A CA 1
ATOM 709 C C . PRO A 1 91 ? 20.488 5.183 -48.809 1.00 52.75 91 PRO A C 1
ATOM 711 O O . PRO A 1 91 ? 21.360 5.749 -49.475 1.00 52.75 91 PRO A O 1
ATOM 714 N N . TRP A 1 92 ? 19.204 5.498 -48.926 1.00 48.88 92 TRP A N 1
ATOM 715 C CA . TRP A 1 92 ? 18.682 6.661 -49.639 1.00 48.88 92 TRP A CA 1
ATOM 716 C C . TRP A 1 92 ? 18.944 7.933 -48.799 1.00 48.88 92 TRP A C 1
ATOM 718 O O . TRP A 1 92 ? 18.061 8.478 -48.144 1.00 48.88 92 TRP A O 1
ATOM 728 N N . ARG A 1 93 ? 20.208 8.383 -48.747 1.00 44.75 93 ARG A N 1
ATOM 729 C CA . ARG A 1 93 ? 20.592 9.720 -48.252 1.00 44.75 93 ARG A CA 1
ATOM 730 C C . ARG A 1 93 ? 20.977 10.581 -49.462 1.00 44.75 93 ARG A C 1
ATOM 732 O O . ARG A 1 93 ? 21.952 10.234 -50.134 1.00 44.75 93 ARG A O 1
ATOM 739 N N . PRO A 1 94 ? 20.261 11.677 -49.783 1.00 43.50 94 PRO A N 1
ATOM 740 C CA . PRO A 1 94 ? 20.653 12.541 -50.890 1.00 43.50 94 PRO A CA 1
ATOM 741 C C . PRO A 1 94 ? 22.055 13.118 -50.639 1.00 43.50 94 PRO A C 1
ATOM 743 O O . PRO A 1 94 ? 22.413 13.510 -49.528 1.00 43.50 94 PRO A O 1
ATOM 746 N N . ARG A 1 95 ? 22.876 13.085 -51.692 1.00 41.62 95 ARG A N 1
ATOM 747 C CA . ARG A 1 95 ? 24.320 13.354 -51.693 1.00 41.62 95 ARG A CA 1
ATOM 748 C C . ARG A 1 95 ? 24.657 14.763 -51.182 1.00 41.62 95 ARG A C 1
ATOM 750 O O . ARG A 1 95 ? 24.666 15.712 -51.959 1.00 41.62 95 ARG A O 1
ATOM 757 N N . LEU A 1 96 ? 25.079 14.880 -49.924 1.00 41.59 96 LEU A N 1
ATOM 758 C CA . LEU A 1 96 ? 25.810 16.047 -49.419 1.00 41.59 96 LEU A CA 1
ATOM 759 C C . LEU A 1 96 ? 27.292 15.930 -49.841 1.00 41.59 96 LEU A C 1
ATOM 761 O O . LEU A 1 96 ? 28.152 15.507 -49.072 1.00 41.59 96 LEU A O 1
ATOM 765 N N . ARG A 1 97 ? 27.594 16.210 -51.115 1.00 39.84 97 ARG A N 1
ATOM 766 C CA . ARG A 1 97 ? 28.968 16.246 -51.657 1.00 39.84 97 ARG A CA 1
ATOM 767 C C . ARG A 1 97 ? 29.371 17.675 -52.020 1.00 39.84 97 ARG A C 1
ATOM 769 O O . ARG A 1 97 ? 29.610 17.961 -53.181 1.00 39.84 97 ARG A O 1
ATOM 776 N N . LEU A 1 98 ? 29.446 18.567 -51.038 1.00 42.09 98 LEU A N 1
ATOM 777 C CA . LEU A 1 98 ? 30.228 19.806 -51.122 1.00 42.09 98 LEU A CA 1
ATOM 778 C C . LEU A 1 98 ? 30.323 20.390 -49.709 1.00 42.09 98 LEU A C 1
ATOM 780 O O . LEU A 1 98 ? 29.322 20.872 -49.203 1.00 42.09 98 LEU A O 1
ATOM 784 N N . MET A 1 99 ? 31.500 20.258 -49.086 1.00 38.09 99 MET A N 1
ATOM 785 C CA . MET A 1 99 ? 32.032 20.957 -47.892 1.00 38.09 99 MET A CA 1
ATOM 786 C C . MET A 1 99 ? 32.896 20.008 -47.046 1.00 38.09 99 MET A C 1
ATOM 788 O O . MET A 1 99 ? 32.644 19.744 -45.873 1.00 38.09 99 MET A O 1
ATOM 792 N N . GLY A 1 100 ? 33.954 19.475 -47.663 1.00 42.38 100 GLY A N 1
ATOM 793 C CA . GLY A 1 100 ? 35.091 18.955 -46.910 1.00 42.38 100 GLY A CA 1
ATOM 794 C C . GLY A 1 100 ? 35.880 20.126 -46.320 1.00 42.38 100 GLY A C 1
ATOM 795 O O . GLY A 1 100 ? 36.029 21.149 -46.980 1.00 42.38 100 GLY A O 1
ATOM 796 N N . ILE A 1 101 ? 36.403 19.940 -45.107 1.00 44.78 101 ILE A N 1
ATOM 797 C CA . ILE A 1 101 ? 37.314 20.806 -44.327 1.00 44.78 101 ILE A CA 1
ATOM 798 C C . ILE A 1 101 ? 36.648 21.619 -43.193 1.00 44.78 101 ILE A C 1
ATOM 800 O O . ILE A 1 101 ? 37.215 21.660 -42.107 1.00 44.78 101 ILE A O 1
ATOM 804 N N . GLY A 1 102 ? 35.422 22.140 -43.321 1.00 43.47 102 GLY A N 1
ATOM 805 C CA . GLY A 1 102 ? 34.766 22.863 -42.203 1.00 43.47 102 GLY A CA 1
ATOM 806 C C . GLY A 1 102 ? 34.149 21.975 -41.103 1.00 43.47 102 GLY A C 1
ATOM 807 O O . GLY A 1 102 ? 34.041 22.376 -39.946 1.00 43.47 102 GLY A O 1
ATOM 808 N N . ALA A 1 103 ? 33.749 20.747 -41.446 1.00 43.00 103 ALA A N 1
ATOM 809 C CA . ALA A 1 103 ? 32.875 19.925 -40.603 1.00 43.00 103 ALA A CA 1
ATOM 810 C C . ALA A 1 103 ? 33.578 19.149 -39.472 1.00 43.00 103 ALA A C 1
ATOM 812 O O . ALA A 1 103 ? 32.905 18.704 -38.547 1.00 43.00 103 ALA A O 1
ATOM 813 N N . LEU A 1 104 ? 34.908 18.993 -39.497 1.00 45.44 104 LEU A N 1
ATOM 814 C CA . LEU A 1 104 ? 35.612 18.231 -38.452 1.00 45.44 104 LEU A CA 1
ATOM 815 C C . LEU A 1 104 ? 35.618 18.959 -37.097 1.00 45.44 104 LEU A C 1
ATOM 817 O O . LEU A 1 104 ? 35.535 18.307 -36.060 1.00 45.44 104 LEU A O 1
ATOM 821 N N . ALA A 1 105 ? 35.610 20.296 -37.091 1.00 48.44 105 ALA A N 1
ATOM 822 C CA . ALA A 1 105 ? 35.496 21.076 -35.857 1.00 48.44 105 ALA A CA 1
ATOM 823 C C . ALA A 1 105 ? 34.073 21.024 -35.265 1.00 48.44 105 ALA A C 1
ATOM 825 O O . ALA A 1 105 ? 33.908 20.900 -34.053 1.00 48.44 105 ALA A O 1
ATOM 826 N N . ALA A 1 106 ? 33.040 21.042 -36.116 1.00 49.50 106 ALA A N 1
ATOM 827 C CA . ALA A 1 106 ? 31.645 20.960 -35.682 1.00 49.50 106 ALA A CA 1
ATOM 828 C C . ALA A 1 106 ? 31.253 19.541 -35.236 1.00 49.50 106 ALA A C 1
ATOM 830 O O . ALA A 1 106 ? 30.548 19.389 -34.246 1.00 49.50 106 ALA A O 1
ATOM 831 N N . ALA A 1 107 ? 31.753 18.497 -35.907 1.00 49.84 107 ALA A N 1
ATOM 832 C CA . ALA A 1 107 ? 31.534 17.107 -35.505 1.00 49.84 107 ALA A CA 1
ATOM 833 C C . ALA A 1 107 ? 32.222 16.776 -34.173 1.00 49.84 107 ALA A C 1
ATOM 835 O O . ALA A 1 107 ? 31.649 16.054 -33.364 1.00 49.84 107 ALA A O 1
ATOM 836 N N . GLY A 1 108 ? 33.402 17.351 -33.910 1.00 53.12 108 GLY A N 1
ATOM 837 C CA . GLY A 1 108 ? 34.045 17.277 -32.596 1.00 53.12 108 GLY A CA 1
ATOM 838 C C . GLY A 1 108 ? 33.198 17.933 -31.504 1.00 53.12 108 GLY A C 1
ATOM 839 O O . GLY A 1 108 ? 32.979 17.329 -30.460 1.00 53.12 108 GLY A O 1
ATOM 840 N N . LEU A 1 109 ? 32.638 19.120 -31.766 1.00 57.00 109 LEU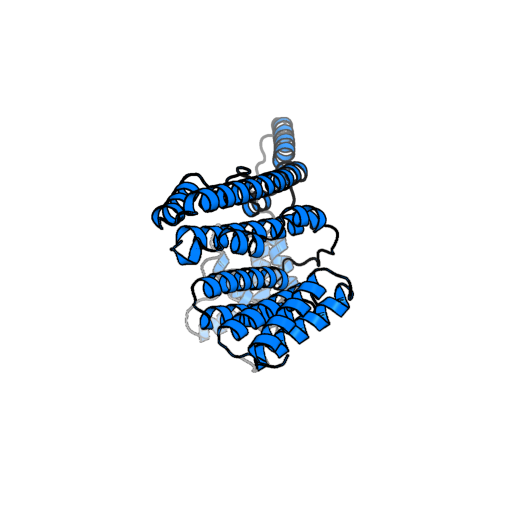 A N 1
ATOM 841 C CA . LEU A 1 109 ? 31.764 19.810 -30.811 1.00 57.00 109 LEU A CA 1
ATOM 842 C C . LEU A 1 109 ? 30.432 19.078 -30.585 1.00 57.00 109 LEU A C 1
ATOM 844 O O . LEU A 1 109 ? 29.956 19.026 -29.459 1.00 57.00 109 LEU A O 1
ATOM 848 N N . VAL A 1 110 ? 29.848 18.489 -31.631 1.00 56.28 110 VAL A N 1
ATOM 849 C CA . VAL A 1 110 ? 28.609 17.698 -31.550 1.00 56.28 110 VAL A CA 1
ATOM 850 C C . VAL A 1 110 ? 28.852 16.348 -30.877 1.00 56.28 110 VAL A C 1
ATOM 852 O O . VAL A 1 110 ? 27.992 15.904 -30.132 1.00 56.28 110 VAL A O 1
ATOM 855 N N . ALA A 1 111 ? 30.011 15.713 -31.065 1.00 53.75 111 ALA A N 1
ATOM 856 C CA . ALA A 1 111 ? 30.377 14.492 -30.347 1.00 53.75 111 ALA A CA 1
ATOM 857 C C . ALA A 1 111 ? 30.653 14.765 -28.861 1.00 53.75 111 ALA A C 1
ATOM 859 O O . ALA A 1 111 ? 30.225 13.988 -28.013 1.00 53.75 111 ALA A O 1
ATOM 860 N N . ILE A 1 112 ? 31.301 15.889 -28.535 1.00 57.84 112 ILE A N 1
ATOM 861 C CA . ILE A 1 112 ? 31.488 16.345 -27.150 1.00 57.84 112 ILE A CA 1
ATOM 862 C C . ILE A 1 112 ? 30.138 16.720 -26.525 1.00 57.84 112 ILE A C 1
ATOM 864 O O . ILE A 1 112 ? 29.857 16.305 -25.408 1.00 57.84 112 ILE A O 1
ATOM 868 N N . LEU A 1 113 ? 29.265 17.431 -27.245 1.00 52.84 113 LEU A N 1
ATOM 869 C CA . LEU A 1 113 ? 27.913 17.746 -26.778 1.00 52.84 113 LEU A CA 1
ATOM 870 C C . LEU A 1 113 ? 27.068 16.476 -26.606 1.00 52.84 113 LEU A C 1
ATOM 872 O O . LEU A 1 113 ? 26.374 16.360 -25.607 1.00 52.84 113 LEU A O 1
ATOM 876 N N . ALA A 1 114 ? 27.173 15.507 -27.520 1.00 50.56 114 ALA A N 1
ATOM 877 C CA . ALA A 1 114 ? 26.505 14.211 -27.423 1.00 50.56 114 ALA A CA 1
ATOM 878 C C . ALA A 1 114 ? 26.996 13.413 -26.207 1.00 50.56 114 ALA A C 1
ATOM 880 O O . ALA A 1 114 ? 26.170 12.886 -25.469 1.00 50.56 114 ALA A O 1
ATOM 881 N N . LEU A 1 115 ? 28.307 13.398 -25.940 1.00 53.56 115 LEU A N 1
ATOM 882 C CA . LEU A 1 115 ? 28.890 12.812 -24.727 1.00 53.56 115 LEU A CA 1
ATOM 883 C C . LEU A 1 115 ? 28.404 13.525 -23.453 1.00 53.56 115 LEU A C 1
ATOM 885 O O . LEU A 1 115 ? 28.067 12.856 -22.486 1.00 53.56 115 LEU A O 1
ATOM 889 N N . VAL A 1 116 ? 28.277 14.856 -23.470 1.00 54.31 116 VAL A N 1
ATOM 890 C CA . VAL A 1 116 ? 27.737 15.648 -22.345 1.00 54.31 116 VAL A CA 1
ATOM 891 C C . VAL A 1 116 ? 26.220 15.457 -22.168 1.00 54.31 116 VAL A C 1
ATOM 893 O O . VAL A 1 116 ? 25.707 15.591 -21.062 1.00 54.31 116 VAL A O 1
ATOM 896 N N . THR A 1 117 ? 25.471 15.131 -23.227 1.00 49.59 117 THR A N 1
ATOM 897 C CA . THR A 1 117 ? 24.024 14.858 -23.138 1.00 49.59 117 THR A CA 1
ATOM 898 C C . THR A 1 117 ? 23.678 13.397 -22.855 1.00 49.59 117 THR A C 1
ATOM 900 O O . THR A 1 117 ? 22.589 13.146 -22.352 1.00 49.59 117 THR A O 1
ATOM 903 N N . MET A 1 118 ? 24.572 12.445 -23.148 1.00 48.50 118 MET A N 1
ATOM 904 C CA . MET A 1 118 ? 24.388 11.019 -22.833 1.00 48.50 118 MET A CA 1
ATOM 905 C C . MET A 1 118 ? 24.742 10.664 -21.380 1.00 48.50 118 MET A C 1
ATOM 907 O O . MET A 1 118 ? 24.446 9.555 -20.951 1.00 48.50 118 MET A O 1
ATOM 911 N N . ASP A 1 119 ? 25.329 11.598 -20.626 1.00 43.66 119 ASP A N 1
ATOM 912 C CA . ASP A 1 119 ? 25.593 11.472 -19.182 1.00 43.66 119 ASP A CA 1
ATOM 913 C C . ASP A 1 119 ? 24.385 11.871 -18.311 1.00 43.66 119 ASP A C 1
ATOM 915 O O . ASP A 1 119 ? 24.400 11.730 -17.093 1.00 43.66 119 ASP A O 1
ATOM 919 N N . ARG A 1 120 ? 23.292 12.353 -18.920 1.00 50.19 120 ARG A N 1
ATOM 920 C CA . ARG A 1 120 ? 22.026 12.537 -18.204 1.00 50.19 120 ARG A CA 1
ATOM 921 C C . ARG A 1 120 ? 21.241 11.239 -18.276 1.00 50.19 120 ARG A C 1
ATOM 923 O O . ARG A 1 120 ? 20.936 10.765 -19.369 1.00 50.19 120 ARG A O 1
ATOM 930 N N . GLY A 1 121 ? 20.936 10.676 -17.112 1.00 51.16 121 GLY A N 1
ATOM 931 C CA . GLY A 1 121 ? 20.170 9.446 -16.975 1.00 51.16 121 GLY A CA 1
ATOM 932 C C . GLY A 1 121 ? 18.932 9.364 -17.847 1.00 51.16 121 GLY A C 1
ATOM 933 O O . GLY A 1 121 ? 18.331 10.380 -18.187 1.00 51.16 121 GLY A O 1
ATOM 934 N N . SER A 1 122 ? 18.544 8.136 -18.199 1.00 54.12 122 SER A N 1
ATOM 935 C CA . SER A 1 122 ? 17.347 7.879 -19.000 1.00 54.12 122 SER A CA 1
ATOM 936 C C . SER A 1 122 ? 16.147 8.645 -18.409 1.00 54.12 122 SER A C 1
ATOM 938 O O . SER A 1 122 ? 15.746 8.321 -17.285 1.00 54.12 122 SER A O 1
ATOM 940 N N . PRO A 1 123 ? 15.567 9.634 -19.120 1.00 58.25 123 PRO A N 1
ATOM 941 C CA . PRO A 1 123 ? 14.534 10.518 -18.569 1.00 58.25 123 PRO A CA 1
ATOM 942 C C . PRO A 1 123 ? 13.280 9.759 -18.110 1.00 58.25 123 PRO A C 1
ATOM 944 O O . PRO A 1 123 ? 12.575 10.209 -17.213 1.00 58.25 123 PRO A O 1
ATOM 947 N N . GLU A 1 124 ? 13.045 8.566 -18.658 1.00 57.66 124 GLU A N 1
ATOM 948 C CA . GLU A 1 124 ? 11.940 7.677 -18.283 1.00 57.66 124 GLU A CA 1
ATOM 949 C C . GLU A 1 124 ? 12.054 7.147 -16.841 1.00 57.66 124 GLU A C 1
ATOM 951 O O . GLU A 1 124 ? 11.065 7.130 -16.116 1.00 57.66 124 GLU A O 1
ATOM 956 N N . ALA A 1 125 ? 13.258 6.779 -16.385 1.00 59.97 125 ALA A N 1
ATOM 957 C CA . ALA A 1 125 ? 13.479 6.250 -15.034 1.00 59.97 125 ALA A CA 1
ATOM 958 C C . ALA A 1 125 ? 13.343 7.333 -13.949 1.00 59.97 125 ALA A C 1
ATOM 960 O O . ALA A 1 125 ? 12.818 7.080 -12.865 1.00 59.97 125 ALA A O 1
ATOM 961 N N . VAL A 1 126 ? 13.809 8.548 -14.256 1.00 62.62 126 VAL A N 1
ATOM 962 C CA . VAL A 1 126 ? 13.721 9.722 -13.372 1.00 62.62 126 VAL A CA 1
ATOM 963 C C . VAL A 1 126 ? 12.263 10.175 -13.230 1.00 62.62 126 VAL A C 1
ATOM 965 O O . VAL A 1 126 ? 11.824 10.497 -12.125 1.00 62.62 126 VAL A O 1
ATOM 968 N N . ALA A 1 127 ? 11.494 10.126 -14.324 1.00 66.12 127 ALA A N 1
ATOM 969 C CA . ALA A 1 127 ? 10.064 10.418 -14.324 1.00 66.12 127 ALA A CA 1
ATOM 970 C C . ALA A 1 127 ? 9.240 9.361 -13.566 1.00 66.12 127 ALA A C 1
ATOM 972 O O . ALA A 1 127 ? 8.335 9.720 -12.819 1.00 66.12 127 ALA A O 1
ATOM 973 N N . GLU A 1 128 ? 9.560 8.067 -13.701 1.00 68.50 128 GLU A N 1
ATOM 974 C CA . GLU A 1 128 ? 8.858 6.991 -12.979 1.00 68.50 128 GLU A CA 1
ATOM 975 C C . GLU A 1 128 ? 9.037 7.087 -11.455 1.00 68.50 128 GLU A C 1
ATOM 977 O O . GLU A 1 128 ? 8.105 6.807 -10.700 1.00 68.50 128 GLU A O 1
ATOM 982 N N . VAL A 1 129 ? 10.227 7.486 -10.997 1.00 77.06 129 VAL A N 1
ATOM 983 C CA . VAL A 1 129 ? 10.546 7.655 -9.568 1.00 77.06 129 VAL A CA 1
ATOM 984 C C . VAL A 1 129 ? 10.086 9.026 -9.047 1.00 77.06 129 VAL A C 1
ATOM 986 O O . VAL A 1 129 ? 9.894 9.198 -7.843 1.00 77.06 129 VAL A O 1
ATOM 989 N N . GLY A 1 130 ? 9.854 9.995 -9.939 1.00 79.81 130 GLY A N 1
ATOM 990 C CA . GLY A 1 130 ? 9.350 11.324 -9.597 1.00 79.81 130 GLY A CA 1
ATOM 991 C C . GLY A 1 130 ? 10.392 12.201 -8.903 1.00 79.81 130 GLY A C 1
ATOM 992 O O . GLY A 1 130 ? 10.101 12.802 -7.874 1.00 79.81 130 GLY A O 1
ATOM 993 N N . CYS A 1 131 ? 11.611 12.267 -9.441 1.00 84.00 131 CYS A N 1
ATOM 994 C CA . CYS A 1 131 ? 12.727 13.010 -8.836 1.00 84.00 131 CYS A CA 1
ATOM 995 C C . CYS A 1 131 ? 12.729 14.526 -9.112 1.00 84.00 131 CYS A C 1
ATOM 997 O O . CYS A 1 131 ? 13.725 15.193 -8.861 1.00 84.00 131 CYS A O 1
ATOM 999 N N . GLU A 1 132 ? 11.622 15.105 -9.585 1.00 77.19 132 GLU A N 1
ATOM 1000 C CA . GLU A 1 132 ? 11.494 16.556 -9.833 1.00 77.19 132 GLU A CA 1
ATOM 1001 C C . GLU A 1 132 ? 11.433 17.396 -8.534 1.00 77.19 132 GLU A C 1
ATOM 1003 O O . GLU A 1 132 ? 11.380 18.624 -8.574 1.00 77.19 132 GLU A O 1
ATOM 1008 N N . GLY A 1 133 ? 11.471 16.732 -7.375 1.00 74.31 133 GLY A N 1
ATOM 1009 C CA . GLY A 1 133 ? 11.612 17.311 -6.042 1.00 74.31 133 GLY A CA 1
ATOM 1010 C C . GLY A 1 133 ? 11.304 16.265 -4.969 1.00 74.31 133 GLY A C 1
ATOM 1011 O O . GLY A 1 133 ? 10.331 15.525 -5.097 1.00 74.31 133 GLY A O 1
ATOM 1012 N N . ALA A 1 134 ? 12.101 16.210 -3.897 1.00 68.00 134 ALA A N 1
ATOM 1013 C CA . ALA A 1 134 ? 11.999 15.154 -2.876 1.00 68.00 134 ALA A CA 1
ATOM 1014 C C . ALA A 1 134 ? 10.624 15.088 -2.171 1.00 68.00 134 ALA A C 1
ATOM 1016 O O . ALA A 1 134 ? 10.227 14.042 -1.664 1.00 68.00 134 ALA A O 1
ATOM 1017 N N . GLU A 1 135 ? 9.882 16.198 -2.148 1.00 76.69 135 GLU A N 1
ATOM 1018 C CA . GLU A 1 135 ? 8.561 16.299 -1.511 1.00 76.69 135 GLU A CA 1
ATOM 1019 C C . GLU A 1 135 ? 7.393 16.202 -2.499 1.00 76.69 135 GLU A C 1
ATOM 1021 O O . GLU A 1 135 ? 6.250 16.045 -2.073 1.00 76.69 135 GLU A O 1
ATOM 1026 N N . ALA A 1 136 ? 7.645 16.261 -3.812 1.00 81.75 136 ALA A N 1
ATOM 1027 C CA . ALA A 1 136 ? 6.581 16.268 -4.817 1.00 81.75 136 ALA A CA 1
ATOM 1028 C C . ALA A 1 136 ? 5.598 15.083 -4.672 1.00 81.75 136 ALA A C 1
ATOM 1030 O O . ALA A 1 136 ? 4.389 15.306 -4.769 1.00 81.75 136 ALA A O 1
ATOM 1031 N N . PRO A 1 137 ? 6.044 13.852 -4.347 1.00 87.00 137 PRO A N 1
ATOM 1032 C CA . PRO A 1 137 ? 5.134 12.721 -4.150 1.00 87.00 137 PRO A CA 1
ATOM 1033 C C . PRO A 1 137 ? 4.245 12.814 -2.897 1.00 87.00 137 PRO A C 1
ATOM 1035 O O . PRO A 1 137 ? 3.254 12.091 -2.805 1.00 87.00 137 PRO A O 1
ATOM 1038 N N . LEU A 1 138 ? 4.576 13.679 -1.931 1.00 91.25 138 LEU A N 1
ATOM 1039 C CA . LEU A 1 138 ? 3.760 13.916 -0.734 1.00 91.25 138 LEU A CA 1
ATOM 1040 C C . LEU A 1 138 ? 2.652 14.951 -0.958 1.00 91.25 138 LEU A C 1
ATOM 1042 O O . LEU A 1 138 ? 1.740 15.042 -0.132 1.00 91.25 138 LEU A O 1
ATOM 1046 N N . HIS A 1 139 ? 2.688 15.702 -2.060 1.00 90.62 139 HIS A N 1
ATOM 1047 C CA . HIS A 1 139 ? 1.630 16.647 -2.400 1.00 90.62 139 HIS A CA 1
ATOM 1048 C C . HIS A 1 139 ? 0.281 15.924 -2.558 1.00 90.62 139 HIS A C 1
ATOM 1050 O O . HIS A 1 139 ? 0.170 14.899 -3.231 1.00 90.62 139 HIS A O 1
ATOM 1056 N N . GLY A 1 140 ? -0.762 16.446 -1.917 1.00 88.38 140 GLY A N 1
ATOM 1057 C CA . GLY A 1 140 ? -2.081 15.824 -1.809 1.00 88.38 140 GLY A CA 1
ATOM 1058 C C . GLY A 1 140 ? -2.154 14.621 -0.859 1.00 88.38 140 GLY A C 1
ATOM 1059 O O . GLY A 1 140 ? -3.248 14.110 -0.628 1.00 88.38 140 GLY A O 1
ATOM 1060 N N . VAL A 1 141 ? -1.026 14.170 -0.296 1.00 94.31 141 VAL A N 1
ATOM 1061 C CA . VAL A 1 141 ? -0.961 13.075 0.685 1.00 94.31 141 VAL A CA 1
ATOM 1062 C C . VAL A 1 141 ? -0.763 13.625 2.092 1.00 94.31 141 VAL A C 1
ATOM 1064 O O . VAL A 1 141 ? -1.533 13.286 2.982 1.00 94.31 141 VAL A O 1
ATOM 1067 N N . TRP A 1 142 ? 0.250 14.462 2.308 1.00 96.31 142 TRP A N 1
ATOM 1068 C CA . TRP A 1 142 ? 0.542 15.058 3.615 1.00 96.31 142 TRP A CA 1
ATOM 1069 C C . TRP A 1 142 ? 1.199 16.439 3.468 1.00 96.31 142 TRP A C 1
ATOM 1071 O O . TRP A 1 142 ? 2.321 16.670 3.914 1.00 96.31 142 TRP A O 1
ATOM 1081 N N . ASP A 1 143 ? 0.488 17.350 2.804 1.00 93.75 143 ASP A N 1
ATOM 1082 C CA . ASP A 1 143 ? 0.833 18.771 2.670 1.00 93.75 143 ASP A CA 1
ATOM 1083 C C . ASP A 1 143 ? 0.022 19.648 3.643 1.00 93.75 143 ASP A C 1
ATOM 1085 O O . ASP A 1 143 ? -0.857 19.157 4.353 1.00 93.75 143 ASP A O 1
ATOM 1089 N N . ASP A 1 144 ? 0.291 20.957 3.675 1.00 94.06 144 ASP A N 1
ATOM 1090 C CA . ASP A 1 144 ? -0.393 21.905 4.571 1.00 94.06 144 ASP A CA 1
ATOM 1091 C C . ASP A 1 144 ? -1.924 21.856 4.440 1.00 94.06 144 ASP A C 1
ATOM 1093 O O . ASP A 1 144 ? -2.645 21.934 5.439 1.00 94.06 144 ASP A O 1
ATOM 1097 N N . GLY A 1 145 ? -2.433 21.680 3.216 1.00 94.62 145 GLY A N 1
ATOM 1098 C CA . GLY A 1 145 ? -3.867 21.576 2.957 1.00 94.62 145 GLY A CA 1
ATOM 1099 C C . GLY A 1 145 ? -4.464 20.319 3.583 1.00 94.62 145 GLY A C 1
ATOM 1100 O O . GLY A 1 145 ? -5.496 20.380 4.261 1.00 94.62 145 GLY A O 1
ATOM 1101 N N . ARG A 1 146 ? -3.797 19.174 3.412 1.00 95.38 146 ARG A N 1
ATOM 1102 C CA . ARG A 1 146 ? -4.248 17.901 3.975 1.00 95.38 146 ARG A CA 1
ATOM 1103 C C . ARG A 1 146 ? -4.082 17.850 5.494 1.00 95.38 146 ARG A C 1
ATOM 1105 O O . ARG A 1 146 ? -4.994 17.375 6.171 1.00 95.38 146 ARG A O 1
ATOM 1112 N N . LYS A 1 147 ? -3.005 18.424 6.043 1.00 96.50 147 LYS A N 1
ATOM 1113 C CA . LYS A 1 147 ? -2.827 18.617 7.493 1.00 96.50 147 LYS A CA 1
ATOM 1114 C C . LYS A 1 147 ? -3.978 19.419 8.083 1.00 96.50 147 LYS A C 1
ATOM 1116 O O . LYS A 1 147 ? -4.590 18.987 9.057 1.00 96.50 147 LYS A O 1
ATOM 1121 N N . GLN A 1 148 ? -4.334 20.546 7.463 1.00 96.00 148 GLN A N 1
ATOM 1122 C CA . GLN A 1 148 ? -5.445 21.375 7.927 1.00 96.00 148 GLN A CA 1
ATOM 1123 C C . GLN A 1 148 ? -6.780 20.622 7.888 1.00 96.00 148 GLN A C 1
ATOM 1125 O O . GLN A 1 148 ? -7.589 20.756 8.807 1.00 96.00 148 GLN A O 1
ATOM 1130 N N . GLN A 1 149 ? -7.015 19.821 6.847 1.00 94.88 149 GLN A N 1
ATOM 1131 C CA . GLN A 1 149 ? -8.224 19.011 6.742 1.00 94.88 149 GLN A CA 1
ATOM 1132 C C . GLN A 1 149 ? -8.325 17.970 7.861 1.00 94.88 149 GLN A C 1
ATOM 1134 O O . GLN A 1 149 ? -9.367 17.892 8.509 1.00 94.88 149 GLN A O 1
ATOM 1139 N N . VAL A 1 150 ? -7.258 17.206 8.112 1.00 95.56 150 VAL A N 1
ATOM 1140 C CA . VAL A 1 150 ? -7.241 16.208 9.192 1.00 95.56 150 VAL A CA 1
ATOM 1141 C C . VAL A 1 150 ? -7.356 16.873 10.562 1.00 95.56 150 VAL A C 1
ATOM 1143 O O . VAL A 1 150 ? -8.137 16.421 11.397 1.00 95.56 150 VAL A O 1
ATOM 1146 N N . SER A 1 151 ? -6.633 17.975 10.782 1.00 96.44 151 SER A N 1
ATOM 1147 C CA . SER A 1 151 ? -6.718 18.758 12.018 1.00 96.44 151 SER A CA 1
ATOM 1148 C C . SER A 1 151 ? -8.155 19.179 12.297 1.00 96.44 151 SER A C 1
ATOM 1150 O O . SER A 1 151 ? -8.680 18.920 13.378 1.00 96.44 151 SER A O 1
ATOM 1152 N N . ARG A 1 152 ? -8.832 19.754 11.294 1.00 95.12 152 ARG A N 1
ATOM 1153 C CA . ARG A 1 152 ? -10.237 20.143 11.413 1.00 95.12 152 ARG A CA 1
ATOM 1154 C C . ARG A 1 152 ? -11.124 18.937 11.716 1.00 95.12 152 ARG A C 1
ATOM 1156 O O . ARG A 1 152 ? -11.904 19.018 12.655 1.00 95.12 152 ARG A O 1
ATOM 1163 N N . ALA A 1 153 ? -10.984 17.835 10.977 1.00 93.75 153 ALA A N 1
ATOM 1164 C CA . ALA A 1 153 ? -11.790 16.633 11.190 1.00 93.75 153 ALA A CA 1
ATOM 1165 C C . ALA A 1 153 ? -11.674 16.115 12.634 1.00 93.75 153 ALA A C 1
ATOM 1167 O O . ALA A 1 153 ? -12.683 15.858 13.284 1.00 93.75 153 ALA A O 1
ATOM 1168 N N . ILE A 1 154 ? -10.455 16.050 13.178 1.00 93.25 154 ILE A N 1
ATOM 1169 C CA . ILE A 1 154 ? -10.212 15.583 14.547 1.00 93.25 154 ILE A CA 1
ATOM 1170 C C . ILE A 1 154 ? -10.725 16.588 15.587 1.00 93.25 154 ILE A C 1
ATOM 1172 O O . ILE A 1 154 ? -11.415 16.195 16.529 1.00 93.25 154 ILE A O 1
ATOM 1176 N N . LEU A 1 155 ? -10.411 17.877 15.443 1.00 94.44 155 LEU A N 1
ATOM 1177 C CA . LEU A 1 155 ? -10.767 18.903 16.430 1.00 94.44 155 LEU A CA 1
ATOM 1178 C C . LEU A 1 155 ? -12.277 19.198 16.459 1.00 94.44 155 LEU A C 1
ATOM 1180 O O . LEU A 1 155 ? -12.834 19.432 17.536 1.00 94.44 155 LEU A O 1
ATOM 1184 N N . ASP A 1 156 ? -12.961 19.117 15.315 1.00 94.62 156 ASP A N 1
ATOM 1185 C CA . ASP A 1 156 ? -14.405 19.365 15.210 1.00 94.62 156 ASP A CA 1
ATOM 1186 C C . ASP A 1 156 ? -15.254 18.260 15.860 1.00 94.62 156 ASP A C 1
ATOM 1188 O O . ASP A 1 156 ? -16.431 18.492 16.148 1.00 94.62 156 ASP A O 1
ATOM 1192 N N . THR A 1 157 ? -14.667 17.102 16.196 1.00 90.31 157 THR A N 1
ATOM 1193 C CA . THR A 1 157 ? -15.343 16.068 17.005 1.00 90.31 157 THR A CA 1
ATOM 1194 C C . THR A 1 157 ? -15.665 16.523 18.427 1.00 90.31 157 THR A C 1
ATOM 1196 O O . THR A 1 157 ? -16.501 15.914 19.093 1.00 90.31 157 THR A O 1
ATOM 1199 N N . ARG A 1 158 ? -15.002 17.587 18.910 1.00 90.25 158 ARG A N 1
ATOM 1200 C CA . ARG A 1 158 ? -15.145 18.156 20.264 1.00 90.25 158 ARG A CA 1
ATOM 1201 C C . ARG A 1 158 ? -14.901 17.163 21.402 1.00 90.25 158 ARG A C 1
ATOM 1203 O O . ARG A 1 158 ? -15.331 17.405 22.531 1.00 90.25 158 ARG A O 1
ATOM 1210 N N . GLN A 1 159 ? -14.178 16.078 21.134 1.00 90.62 159 GLN A N 1
ATOM 1211 C CA . GLN A 1 159 ? -13.741 15.171 22.186 1.00 90.62 159 GLN A CA 1
ATOM 1212 C C . GLN A 1 159 ? -12.736 15.865 23.118 1.00 90.62 159 GLN A C 1
ATOM 1214 O O . GLN A 1 159 ? -11.859 16.585 22.633 1.00 90.62 159 GLN A O 1
ATOM 1219 N N . PRO A 1 160 ? -12.777 15.617 24.442 1.00 91.31 160 PRO A N 1
ATOM 1220 C CA . PRO A 1 160 ? -11.842 16.232 25.392 1.00 91.31 160 PRO A CA 1
ATOM 1221 C C . PRO A 1 160 ? -10.363 15.960 25.077 1.00 91.31 160 PRO A C 1
ATOM 1223 O O . PRO A 1 160 ? -9.493 16.743 25.443 1.00 91.31 160 PRO A O 1
ATOM 1226 N N . PHE A 1 161 ? -10.082 14.848 24.395 1.00 90.25 161 PHE A N 1
ATOM 1227 C CA . PHE A 1 161 ? -8.747 14.387 24.008 1.00 90.25 161 PHE A CA 1
ATOM 1228 C C . PHE A 1 161 ? -8.403 14.663 22.533 1.00 90.25 161 PHE A C 1
ATOM 1230 O O . PHE A 1 161 ? -7.355 14.219 22.062 1.00 90.25 161 PHE A O 1
ATOM 1237 N N . ALA A 1 162 ? -9.254 15.378 21.786 1.00 91.56 162 ALA A N 1
ATOM 1238 C CA . ALA A 1 162 ? -9.049 15.625 20.357 1.00 91.56 162 ALA A CA 1
ATOM 1239 C C . ALA A 1 162 ? -7.735 16.371 20.069 1.00 91.56 162 ALA A C 1
ATOM 1241 O O . ALA A 1 162 ? -7.032 16.019 19.128 1.00 91.56 162 ALA A O 1
ATOM 1242 N N . LEU A 1 163 ? -7.367 17.348 20.908 1.00 93.81 163 LEU A N 1
ATOM 1243 C CA . LEU A 1 163 ? -6.129 18.116 20.736 1.00 93.81 163 LEU A CA 1
ATOM 1244 C C . LEU A 1 163 ? -4.872 17.252 20.929 1.00 93.81 163 LEU A C 1
ATOM 1246 O O . LEU A 1 163 ? -4.018 17.233 20.051 1.00 93.81 163 LEU A O 1
ATOM 1250 N N . ASP A 1 164 ? -4.783 16.482 22.022 1.00 94.06 164 ASP A N 1
ATOM 1251 C CA . ASP A 1 164 ? -3.657 15.551 22.248 1.00 94.06 164 ASP A CA 1
ATOM 1252 C C . ASP A 1 164 ? -3.593 14.481 21.148 1.00 94.06 164 ASP A C 1
ATOM 1254 O O . ASP A 1 164 ? -2.511 14.116 20.685 1.00 94.06 164 ASP A O 1
ATOM 1258 N N . THR A 1 165 ? -4.755 14.017 20.675 1.00 93.06 165 THR A N 1
ATOM 1259 C CA . THR A 1 165 ? -4.829 13.078 19.548 1.00 93.06 165 THR A CA 1
ATOM 1260 C C . THR A 1 165 ? -4.257 13.703 18.281 1.00 93.06 165 THR A C 1
ATOM 1262 O O . THR A 1 165 ? -3.415 13.081 17.634 1.00 93.06 165 THR A O 1
ATOM 1265 N N . TRP A 1 166 ? -4.662 14.933 17.951 1.00 95.69 166 TRP A N 1
ATOM 1266 C CA . TRP A 1 166 ? -4.135 15.666 16.803 1.00 95.69 166 TRP A CA 1
ATOM 1267 C C . TRP A 1 166 ? -2.620 15.853 16.903 1.00 95.69 166 TRP A C 1
ATOM 1269 O O . TRP A 1 166 ? -1.914 15.466 15.982 1.00 95.69 166 TRP A O 1
ATOM 1279 N N . GLU A 1 167 ? -2.098 16.341 18.029 1.00 96.31 167 GLU A N 1
ATOM 1280 C CA . GLU A 1 167 ? -0.657 16.578 18.195 1.00 96.31 167 GLU A CA 1
ATOM 1281 C C . GLU A 1 167 ? 0.183 15.300 18.030 1.00 96.31 167 GLU A C 1
ATOM 1283 O O . GLU A 1 167 ? 1.313 15.339 17.538 1.00 96.31 167 GLU A O 1
ATOM 1288 N N . ARG A 1 168 ? -0.340 14.144 18.457 1.00 95.69 168 ARG A N 1
ATOM 1289 C CA . ARG A 1 168 ? 0.330 12.846 18.268 1.00 95.69 168 ARG A CA 1
ATOM 1290 C C . ARG A 1 168 ? 0.264 12.368 16.826 1.00 95.69 168 ARG A C 1
ATOM 1292 O O . ARG A 1 168 ? 1.275 11.883 16.323 1.00 95.69 168 ARG A O 1
ATOM 1299 N N . VAL A 1 169 ? -0.899 12.500 16.191 1.00 95.44 169 VAL A N 1
ATOM 1300 C CA . VAL A 1 169 ? -1.099 12.158 14.779 1.00 95.44 169 VAL A CA 1
ATOM 1301 C C . VAL A 1 169 ? -0.199 13.023 13.903 1.00 95.44 169 VAL A C 1
ATOM 1303 O O . VAL A 1 169 ? 0.578 12.483 13.124 1.00 95.44 169 VAL A O 1
ATOM 1306 N N . GLU A 1 170 ? -0.224 14.342 14.086 1.00 97.38 170 GLU A N 1
ATOM 1307 C CA . GLU A 1 170 ? 0.592 15.289 13.328 1.00 97.38 170 GLU A CA 1
ATOM 1308 C C . GLU A 1 170 ? 2.079 14.967 13.465 1.00 97.38 170 GLU A C 1
ATOM 1310 O O . GLU A 1 170 ? 2.755 14.737 12.467 1.00 97.38 170 GLU A O 1
ATOM 1315 N N . ARG A 1 171 ? 2.579 14.825 14.699 1.00 97.38 171 ARG A N 1
ATOM 1316 C CA . ARG A 1 171 ? 3.986 14.482 14.950 1.00 97.38 171 ARG A CA 1
ATOM 1317 C C . ARG A 1 171 ? 4.386 13.141 14.328 1.00 97.38 171 ARG A C 1
ATOM 1319 O O . ARG A 1 171 ? 5.496 13.012 13.815 1.00 97.38 171 ARG A O 1
ATOM 1326 N N . GLY A 1 172 ? 3.509 12.139 14.404 1.00 94.62 172 GLY A N 1
ATOM 1327 C CA . GLY A 1 172 ? 3.750 10.811 13.841 1.00 94.62 172 GLY A CA 1
ATOM 1328 C C . GLY A 1 172 ? 3.829 10.836 12.316 1.00 94.62 172 GLY A C 1
ATOM 1329 O O . GLY A 1 172 ? 4.781 10.309 11.739 1.00 94.62 172 GLY A O 1
ATOM 1330 N N . LEU A 1 173 ? 2.863 11.488 11.669 1.00 96.19 173 LEU A N 1
ATOM 1331 C CA . LEU A 1 173 ? 2.794 11.601 10.215 1.00 96.19 173 LEU A CA 1
ATOM 1332 C C . LEU A 1 173 ? 3.880 12.523 9.650 1.00 96.19 173 LEU A C 1
ATOM 1334 O O . LEU A 1 173 ? 4.467 12.181 8.628 1.00 96.19 173 LEU A O 1
ATOM 1338 N N . ASP A 1 174 ? 4.230 13.612 10.339 1.00 96.38 174 ASP A N 1
ATOM 1339 C CA . ASP A 1 174 ? 5.359 14.479 9.976 1.00 96.38 174 ASP A CA 1
ATOM 1340 C C . ASP A 1 174 ? 6.686 13.720 10.029 1.00 96.38 174 ASP A C 1
ATOM 1342 O O . ASP A 1 174 ? 7.473 13.769 9.083 1.00 96.38 174 ASP A O 1
ATOM 1346 N N . GLY A 1 175 ? 6.920 12.957 11.102 1.00 95.31 175 GLY A N 1
ATOM 1347 C CA . GLY A 1 175 ? 8.106 12.110 11.216 1.00 95.31 175 GLY A CA 1
ATOM 1348 C C . GLY A 1 175 ? 8.158 11.030 10.132 1.00 95.31 175 GLY A C 1
ATOM 1349 O O . GLY A 1 175 ? 9.221 10.762 9.566 1.00 95.31 175 GLY A O 1
ATOM 1350 N N . TYR A 1 176 ? 7.010 10.433 9.805 1.00 94.88 176 TYR A N 1
ATOM 1351 C CA . TYR A 1 176 ? 6.896 9.445 8.735 1.00 94.88 176 TYR A CA 1
ATOM 1352 C C . TYR A 1 176 ? 7.195 10.063 7.362 1.00 94.88 176 TYR A C 1
ATOM 1354 O O . TYR A 1 176 ? 8.037 9.550 6.628 1.00 94.88 176 TYR A O 1
ATOM 1362 N N . ALA A 1 177 ? 6.561 11.189 7.035 1.00 95.38 177 ALA A N 1
ATOM 1363 C CA . ALA A 1 177 ? 6.761 11.917 5.787 1.00 95.38 177 ALA A CA 1
ATOM 1364 C C . ALA A 1 177 ? 8.223 12.358 5.621 1.00 95.38 177 ALA A C 1
ATOM 1366 O O . ALA A 1 177 ? 8.830 12.066 4.595 1.00 95.38 177 ALA A O 1
ATOM 1367 N N . ALA A 1 178 ? 8.839 12.934 6.658 1.00 94.31 178 ALA A N 1
ATOM 1368 C CA . ALA A 1 178 ? 10.252 13.317 6.631 1.00 94.31 178 ALA A CA 1
ATOM 1369 C C . ALA A 1 178 ? 11.181 12.112 6.394 1.00 94.31 178 ALA A C 1
ATOM 1371 O O . ALA A 1 178 ? 12.118 12.176 5.592 1.00 94.31 178 ALA A O 1
ATOM 1372 N N . GLY A 1 179 ? 10.904 10.982 7.054 1.00 93.88 179 GLY A N 1
ATOM 1373 C CA . GLY A 1 179 ? 11.650 9.741 6.851 1.00 93.88 179 GLY A CA 1
ATOM 1374 C C . GLY A 1 179 ? 11.518 9.179 5.433 1.00 93.88 179 GLY A C 1
ATOM 1375 O O . GLY A 1 179 ? 12.467 8.566 4.931 1.00 93.88 179 GLY A O 1
ATOM 1376 N N . TRP A 1 180 ? 10.362 9.386 4.798 1.00 94.62 180 TRP A N 1
ATOM 1377 C CA . TRP A 1 180 ? 10.096 9.006 3.415 1.00 94.62 180 TRP A CA 1
ATOM 1378 C C . TRP A 1 180 ? 10.859 9.912 2.443 1.00 94.62 180 TRP A C 1
ATOM 1380 O O . TRP A 1 180 ? 11.635 9.399 1.637 1.00 94.62 180 TRP A O 1
ATOM 1390 N N . THR A 1 181 ? 10.723 11.236 2.585 1.00 94.12 181 THR A N 1
ATOM 1391 C CA . THR A 1 181 ? 11.397 12.259 1.764 1.00 94.12 181 THR A CA 1
ATOM 1392 C C . THR A 1 181 ? 12.907 12.069 1.765 1.00 94.12 181 THR A C 1
ATOM 1394 O O . THR A 1 181 ? 13.535 12.085 0.713 1.00 94.12 181 THR A O 1
ATOM 1397 N N . SER A 1 182 ? 13.501 11.815 2.936 1.00 93.12 182 SER A N 1
ATOM 1398 C CA . SER A 1 182 ? 14.943 11.578 3.052 1.00 93.12 182 SER A CA 1
ATOM 1399 C C . SER A 1 182 ? 15.417 10.385 2.209 1.00 93.12 182 SER A C 1
ATOM 1401 O O . SER A 1 182 ? 16.452 10.469 1.551 1.00 93.12 182 SER A O 1
ATOM 1403 N N . ARG A 1 183 ? 14.661 9.281 2.194 1.00 92.12 183 ARG A N 1
ATOM 1404 C CA . ARG A 1 183 ? 15.020 8.071 1.434 1.00 92.12 183 ARG A CA 1
ATOM 1405 C C . ARG A 1 183 ? 14.713 8.188 -0.047 1.00 92.12 183 ARG A C 1
ATOM 1407 O O . ARG A 1 183 ? 15.467 7.662 -0.860 1.00 92.12 183 ARG A O 1
ATOM 1414 N N . HIS A 1 184 ? 13.618 8.858 -0.394 1.00 92.50 184 HIS A N 1
ATOM 1415 C CA . HIS A 1 184 ? 13.295 9.177 -1.780 1.00 92.50 184 HIS A CA 1
ATOM 1416 C C . HIS A 1 184 ? 14.358 10.095 -2.389 1.00 92.50 184 HIS A C 1
ATOM 1418 O O . HIS A 1 184 ? 14.873 9.777 -3.455 1.00 92.50 184 HIS A O 1
ATOM 1424 N N . GLY A 1 185 ? 14.792 11.127 -1.657 1.00 91.06 185 GLY A N 1
ATOM 1425 C CA . GLY A 1 185 ? 15.919 11.978 -2.043 1.00 91.06 185 GLY A CA 1
ATOM 1426 C C . GLY A 1 185 ? 17.200 11.176 -2.277 1.00 91.06 185 GLY A C 1
ATOM 1427 O O . GLY A 1 185 ? 17.763 11.237 -3.361 1.00 91.06 185 GLY A O 1
ATOM 1428 N N . ALA A 1 186 ? 17.594 10.316 -1.329 1.00 89.06 186 ALA A N 1
ATOM 1429 C CA . ALA A 1 186 ? 18.774 9.459 -1.492 1.00 89.06 186 ALA A CA 1
ATOM 1430 C C . ALA A 1 186 ? 18.680 8.500 -2.699 1.00 89.06 186 ALA A C 1
ATOM 1432 O O . ALA A 1 186 ? 19.685 8.207 -3.350 1.00 89.06 186 ALA A O 1
ATOM 1433 N N . LEU A 1 187 ? 17.480 7.998 -3.010 1.00 87.88 187 LEU A N 1
ATOM 1434 C CA . LEU A 1 187 ? 17.234 7.196 -4.208 1.00 87.88 187 LEU A CA 1
ATOM 1435 C C . LEU A 1 187 ? 17.394 8.039 -5.482 1.00 87.88 187 LEU A C 1
ATOM 1437 O O . LEU A 1 187 ? 18.013 7.572 -6.435 1.00 87.88 187 LEU A O 1
ATOM 1441 N N . CYS A 1 188 ? 16.862 9.260 -5.496 1.00 87.88 188 CYS A N 1
ATOM 1442 C CA . CYS A 1 188 ? 16.980 10.189 -6.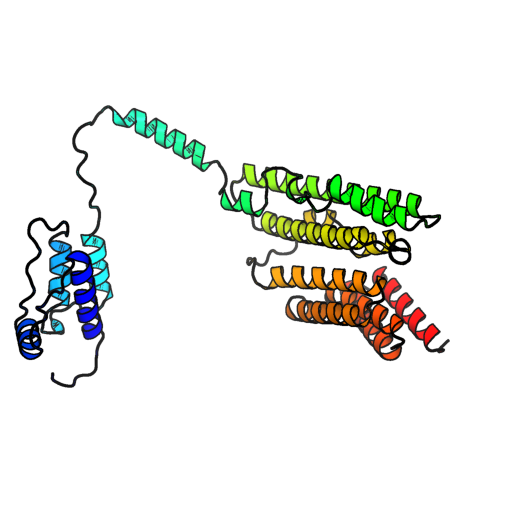615 1.00 87.88 188 CYS A CA 1
ATOM 1443 C C . CYS A 1 188 ? 18.430 10.621 -6.864 1.00 87.88 188 CYS A C 1
ATOM 1445 O O . CYS A 1 188 ? 18.893 10.515 -7.998 1.00 87.88 188 CYS A O 1
ATOM 1447 N N . ASP A 1 189 ? 19.181 10.963 -5.816 1.00 86.19 189 ASP A N 1
ATOM 1448 C CA . ASP A 1 189 ? 20.609 11.296 -5.910 1.00 86.19 189 ASP A CA 1
ATOM 1449 C C . ASP A 1 189 ? 21.413 10.135 -6.528 1.00 86.19 189 ASP A C 1
ATOM 1451 O O . ASP A 1 189 ? 22.279 10.323 -7.388 1.00 86.19 189 ASP A O 1
ATOM 1455 N N . ALA A 1 190 ? 21.094 8.894 -6.135 1.00 81.62 190 ALA A N 1
ATOM 1456 C CA . ALA A 1 190 ? 21.729 7.700 -6.690 1.00 81.62 190 ALA A CA 1
ATOM 1457 C C . ALA A 1 190 ? 21.391 7.474 -8.177 1.00 81.62 190 ALA A C 1
ATOM 1459 O O . ALA A 1 190 ? 22.218 6.935 -8.921 1.00 81.62 190 ALA A O 1
ATOM 1460 N N . LEU A 1 191 ? 20.195 7.875 -8.620 1.00 80.06 191 LEU A N 1
ATOM 1461 C CA . LEU A 1 191 ? 19.759 7.775 -10.015 1.00 80.06 191 LEU A CA 1
ATOM 1462 C C . LEU A 1 191 ? 20.388 8.834 -10.906 1.00 80.06 191 LEU A C 1
ATOM 1464 O O . LEU A 1 191 ? 20.799 8.503 -12.021 1.00 80.06 191 LEU A O 1
ATOM 1468 N N . GLU A 1 192 ? 20.503 10.067 -10.419 1.00 74.56 192 GLU A N 1
ATOM 1469 C CA . GLU A 1 192 ? 21.176 11.147 -11.141 1.00 74.56 192 GLU A CA 1
ATOM 1470 C C . GLU A 1 192 ? 22.640 10.799 -11.428 1.00 74.56 192 GLU A C 1
ATOM 1472 O O . GLU A 1 192 ? 23.116 11.039 -12.535 1.00 74.56 192 GLU A O 1
ATOM 1477 N N . GLY A 1 193 ? 23.330 10.148 -10.484 1.00 69.62 193 GLY A N 1
ATOM 1478 C CA . GLY A 1 193 ? 24.732 9.758 -10.654 1.00 69.62 193 GLY A CA 1
ATOM 1479 C C . GLY A 1 193 ? 24.988 8.547 -11.565 1.00 69.62 193 GLY A C 1
ATOM 1480 O O . GLY A 1 193 ? 26.078 8.427 -12.116 1.00 69.62 193 GLY A O 1
ATOM 1481 N N . GLN A 1 194 ? 24.033 7.618 -11.712 1.00 67.38 194 GLN A N 1
ATOM 1482 C CA . GLN A 1 194 ? 24.228 6.370 -12.485 1.00 67.38 194 GLN A CA 1
ATOM 1483 C C . GLN A 1 194 ? 23.488 6.344 -13.823 1.00 67.38 194 GLN A C 1
ATOM 1485 O O . GLN A 1 194 ? 23.761 5.494 -14.674 1.00 67.38 194 GLN A O 1
ATOM 1490 N N . GLY A 1 195 ? 22.493 7.211 -13.977 1.00 65.25 195 GLY A N 1
ATOM 1491 C CA . GLY A 1 195 ? 21.675 7.345 -15.168 1.00 65.25 195 GLY A CA 1
ATOM 1492 C C . GLY A 1 195 ? 20.747 6.170 -15.503 1.00 65.25 195 GLY A C 1
ATOM 1493 O O . GLY A 1 195 ? 20.132 6.164 -16.571 1.00 65.25 195 GLY A O 1
ATOM 1494 N N . ARG A 1 196 ? 20.635 5.176 -14.611 1.00 68.12 196 ARG A N 1
ATOM 1495 C CA . ARG A 1 196 ? 19.782 3.987 -14.755 1.00 68.12 196 ARG A CA 1
ATOM 1496 C C . ARG A 1 196 ? 19.338 3.440 -13.397 1.00 68.12 196 ARG A C 1
ATOM 1498 O O . ARG A 1 196 ? 20.090 3.470 -12.427 1.00 68.12 196 ARG A O 1
ATOM 1505 N N . LEU A 1 197 ? 18.150 2.841 -13.362 1.00 70.12 197 LEU A N 1
ATOM 1506 C CA . LEU A 1 197 ? 17.602 2.154 -12.189 1.00 70.12 197 LEU A CA 1
ATOM 1507 C C . LEU A 1 197 ? 18.244 0.766 -11.995 1.00 70.12 197 LEU A C 1
ATOM 1509 O O . LEU A 1 197 ? 17.916 -0.199 -12.701 1.00 70.12 197 LEU A O 1
ATOM 1513 N N . SER A 1 198 ? 19.137 0.637 -11.009 1.00 78.50 198 SER A N 1
ATOM 1514 C CA . SER A 1 198 ? 19.649 -0.671 -10.572 1.00 78.50 198 SER A CA 1
ATOM 1515 C C . SER A 1 198 ? 18.515 -1.566 -10.036 1.00 78.50 198 SER A C 1
ATOM 1517 O O . SER A 1 198 ? 17.436 -1.087 -9.683 1.00 78.50 198 SER A O 1
ATOM 1519 N N . ALA A 1 199 ? 18.725 -2.888 -9.988 1.00 75.56 199 ALA A N 1
ATOM 1520 C CA . ALA A 1 199 ? 17.726 -3.811 -9.429 1.00 75.56 199 ALA A CA 1
ATOM 1521 C C . ALA A 1 199 ? 17.419 -3.507 -7.956 1.00 75.56 199 ALA A C 1
ATOM 1523 O O . ALA A 1 199 ? 16.260 -3.515 -7.546 1.00 75.56 199 ALA A O 1
ATOM 1524 N N . GLU A 1 200 ? 18.454 -3.146 -7.204 1.00 76.31 200 GLU A N 1
ATOM 1525 C CA . GLU A 1 200 ? 18.356 -2.682 -5.825 1.00 76.31 200 GLU A CA 1
ATOM 1526 C C . GLU A 1 200 ? 17.534 -1.388 -5.716 1.00 76.31 200 GLU A C 1
ATOM 1528 O O . GLU A 1 200 ? 16.583 -1.324 -4.938 1.00 76.31 200 GLU A O 1
ATOM 1533 N N . ALA A 1 201 ? 17.821 -0.387 -6.556 1.00 80.25 201 ALA A N 1
ATOM 1534 C CA . ALA A 1 201 ? 17.081 0.875 -6.592 1.00 80.25 201 ALA A CA 1
ATOM 1535 C C . ALA A 1 201 ? 15.596 0.665 -6.939 1.00 80.25 201 ALA A C 1
ATOM 1537 O O . ALA A 1 201 ? 14.728 1.290 -6.332 1.00 80.25 201 ALA A O 1
ATOM 1538 N N . ARG A 1 202 ? 15.279 -0.273 -7.843 1.00 80.19 202 ARG A N 1
ATOM 1539 C CA . ARG A 1 202 ? 13.890 -0.669 -8.148 1.00 80.19 202 ARG A CA 1
ATOM 1540 C C . ARG A 1 202 ? 13.183 -1.294 -6.947 1.00 80.19 202 ARG A C 1
ATOM 1542 O O . ARG A 1 202 ? 12.021 -0.979 -6.699 1.00 80.19 202 ARG A O 1
ATOM 1549 N N . GLY A 1 203 ? 13.871 -2.150 -6.190 1.00 77.62 203 GLY A N 1
ATOM 1550 C CA . GLY A 1 203 ? 13.341 -2.729 -4.952 1.00 77.62 203 GLY A CA 1
ATOM 1551 C C . GLY A 1 203 ? 13.043 -1.662 -3.895 1.00 77.62 203 GLY A C 1
ATOM 1552 O O . GLY A 1 203 ? 11.943 -1.632 -3.334 1.00 77.62 203 GLY A O 1
ATOM 1553 N N . ARG A 1 204 ? 13.983 -0.731 -3.683 1.00 86.44 204 ARG A N 1
ATOM 1554 C CA . ARG A 1 204 ? 13.802 0.413 -2.774 1.00 86.44 204 ARG A CA 1
ATOM 1555 C C . ARG A 1 204 ? 12.648 1.315 -3.212 1.00 86.44 204 ARG A C 1
ATOM 1557 O O . ARG A 1 204 ? 11.804 1.651 -2.384 1.00 86.44 204 ARG A O 1
ATOM 1564 N N . TRP A 1 205 ? 12.555 1.637 -4.504 1.00 87.50 205 TRP A N 1
ATOM 1565 C CA . TRP A 1 205 ? 11.454 2.429 -5.060 1.00 87.50 205 TRP A CA 1
ATOM 1566 C C . TRP A 1 205 ? 10.092 1.774 -4.823 1.00 87.50 205 TRP A C 1
ATOM 1568 O O . TRP A 1 205 ? 9.182 2.408 -4.292 1.00 87.50 205 TRP A O 1
ATOM 1578 N N . ALA A 1 206 ? 9.958 0.483 -5.142 1.00 81.19 206 ALA A N 1
ATOM 1579 C CA . ALA A 1 206 ? 8.718 -0.253 -4.916 1.00 81.19 206 ALA A CA 1
ATOM 1580 C C . ALA A 1 206 ? 8.315 -0.248 -3.430 1.00 81.19 206 ALA A C 1
ATOM 1582 O O . ALA A 1 206 ? 7.147 -0.022 -3.105 1.00 81.19 206 ALA A O 1
ATOM 1583 N N . CYS A 1 207 ? 9.284 -0.422 -2.522 1.00 85.62 207 CYS A N 1
ATOM 1584 C CA . CYS A 1 207 ? 9.047 -0.310 -1.084 1.00 85.62 207 CYS A CA 1
ATOM 1585 C C . CYS A 1 207 ? 8.519 1.079 -0.704 1.00 85.62 207 CYS A C 1
ATOM 1587 O O . CYS A 1 207 ? 7.461 1.177 -0.076 1.00 85.62 207 CYS A O 1
ATOM 1589 N N . LEU A 1 208 ? 9.209 2.147 -1.120 1.00 90.38 208 LEU A N 1
ATOM 1590 C CA . LEU A 1 208 ? 8.830 3.530 -0.821 1.00 90.38 208 LEU A CA 1
ATOM 1591 C C . LEU A 1 208 ? 7.449 3.879 -1.379 1.00 90.38 208 LEU A C 1
ATOM 1593 O O . LEU A 1 208 ? 6.634 4.450 -0.655 1.00 90.38 208 LEU A O 1
ATOM 1597 N N . ARG A 1 209 ? 7.128 3.463 -2.606 1.00 88.62 209 ARG A N 1
ATOM 1598 C CA . ARG A 1 209 ? 5.795 3.642 -3.197 1.00 88.62 209 ARG A CA 1
ATOM 1599 C C . ARG A 1 209 ? 4.707 2.961 -2.361 1.00 88.62 209 ARG A C 1
ATOM 1601 O O . ARG A 1 209 ? 3.668 3.557 -2.086 1.00 88.62 209 ARG A O 1
ATOM 1608 N N . GLY A 1 210 ? 4.962 1.742 -1.885 1.00 81.94 210 GLY A N 1
ATOM 1609 C CA . GLY A 1 210 ? 4.046 1.027 -0.994 1.00 81.94 210 GLY A CA 1
ATOM 1610 C C . GLY A 1 210 ? 3.867 1.690 0.382 1.00 81.94 210 GLY A C 1
ATOM 1611 O O . GLY A 1 210 ? 2.794 1.574 0.980 1.00 81.94 210 GLY A O 1
ATOM 1612 N N . ARG A 1 211 ? 4.894 2.386 0.897 1.00 90.75 211 ARG A N 1
ATOM 1613 C CA . ARG A 1 211 ? 4.820 3.203 2.127 1.00 90.75 211 ARG A CA 1
ATOM 1614 C C . ARG A 1 211 ? 4.029 4.494 1.909 1.00 90.75 211 ARG A C 1
ATOM 1616 O O . ARG A 1 211 ? 3.211 4.840 2.754 1.00 90.75 211 ARG A O 1
ATOM 1623 N N . LEU A 1 212 ? 4.201 5.143 0.759 1.00 91.62 212 LEU A N 1
ATOM 1624 C CA . LEU A 1 212 ? 3.441 6.337 0.387 1.00 91.62 212 LEU A CA 1
ATOM 1625 C C . LEU A 1 212 ? 1.939 6.036 0.242 1.00 91.62 212 LEU A C 1
ATOM 1627 O O . LEU A 1 212 ? 1.107 6.777 0.757 1.00 91.62 212 LEU A O 1
ATOM 1631 N N . ASP A 1 213 ? 1.575 4.904 -0.369 1.00 84.88 213 ASP A N 1
ATOM 1632 C CA . ASP A 1 213 ? 0.169 4.477 -0.447 1.00 84.88 213 ASP A CA 1
ATOM 1633 C C . ASP A 1 213 ? -0.435 4.174 0.939 1.00 84.88 213 ASP A C 1
ATOM 1635 O O . ASP A 1 213 ? -1.608 4.464 1.199 1.00 84.88 213 ASP A O 1
ATOM 1639 N N . ALA A 1 214 ? 0.369 3.617 1.854 1.00 84.62 214 ALA A N 1
ATOM 1640 C CA . ALA A 1 214 ? -0.044 3.400 3.238 1.00 84.62 214 ALA A CA 1
ATOM 1641 C C . ALA A 1 214 ? -0.310 4.716 3.974 1.00 84.62 214 ALA A C 1
ATOM 1643 O O . ALA A 1 214 ? -1.325 4.826 4.668 1.00 84.62 214 ALA A O 1
ATOM 1644 N N . LEU A 1 215 ? 0.566 5.704 3.774 1.00 93.56 215 LEU A N 1
ATOM 1645 C CA . LEU A 1 215 ? 0.395 7.055 4.291 1.00 93.56 215 LEU A CA 1
ATOM 1646 C C . LEU A 1 215 ? -0.906 7.669 3.777 1.00 93.56 215 LEU A C 1
ATOM 1648 O O . LEU A 1 215 ? -1.762 8.012 4.586 1.00 93.56 215 LEU A O 1
ATOM 1652 N N . ARG A 1 216 ? -1.108 7.688 2.455 1.00 93.12 216 ARG A N 1
ATOM 1653 C CA . ARG A 1 216 ? -2.325 8.219 1.826 1.00 93.12 216 ARG A CA 1
ATOM 1654 C C . ARG A 1 216 ? -3.597 7.602 2.396 1.00 93.12 216 ARG A C 1
ATOM 1656 O O . ARG A 1 216 ? -4.465 8.326 2.856 1.00 93.12 216 ARG A O 1
ATOM 1663 N N . THR A 1 217 ? -3.669 6.272 2.455 1.00 85.94 217 THR A N 1
ATOM 1664 C CA . THR A 1 217 ? -4.859 5.575 2.978 1.00 85.94 217 THR A CA 1
ATOM 1665 C C . THR A 1 217 ? -5.153 5.952 4.435 1.00 85.94 217 THR A C 1
ATOM 1667 O O . THR A 1 217 ? -6.308 6.093 4.826 1.00 85.94 217 THR A O 1
ATOM 1670 N N . THR A 1 218 ? -4.106 6.100 5.250 1.00 90.94 218 THR A N 1
ATOM 1671 C CA . THR A 1 218 ? -4.245 6.464 6.666 1.00 90.94 218 THR A CA 1
ATOM 1672 C C . THR A 1 218 ? -4.702 7.912 6.813 1.00 90.94 218 THR A C 1
ATOM 1674 O O . THR A 1 218 ? -5.597 8.194 7.605 1.00 90.94 218 THR A O 1
ATOM 1677 N N . VAL A 1 219 ? -4.127 8.822 6.025 1.00 94.56 219 VAL A N 1
ATOM 1678 C CA . VAL A 1 219 ? -4.513 10.235 6.016 1.00 94.56 219 VAL A CA 1
ATOM 1679 C C . VAL A 1 219 ? -5.945 10.415 5.523 1.00 94.56 219 VAL A C 1
ATOM 1681 O O . VAL A 1 219 ? -6.687 11.185 6.121 1.00 94.56 219 VAL A O 1
ATOM 1684 N N . ASP A 1 220 ? -6.360 9.691 4.483 1.00 90.50 220 ASP A N 1
ATOM 1685 C CA . ASP A 1 220 ? -7.732 9.738 3.970 1.00 90.50 220 ASP A CA 1
ATOM 1686 C C . ASP A 1 220 ? -8.745 9.328 5.040 1.00 90.50 220 ASP A C 1
ATOM 1688 O O . ASP A 1 220 ? -9.742 10.016 5.236 1.00 90.50 220 ASP A O 1
ATOM 1692 N N . TRP A 1 221 ? -8.448 8.270 5.798 1.00 88.44 221 TRP A N 1
ATOM 1693 C CA . TRP A 1 221 ? -9.280 7.858 6.926 1.00 88.44 221 TRP A CA 1
ATOM 1694 C C . TRP A 1 221 ? -9.351 8.920 8.032 1.00 88.44 221 TRP A C 1
ATOM 1696 O O . TRP A 1 221 ? -10.429 9.209 8.544 1.00 88.44 221 TRP A O 1
ATOM 1706 N N . LEU A 1 222 ? -8.217 9.533 8.384 1.00 91.62 222 LEU A N 1
ATOM 1707 C CA . LEU A 1 222 ? -8.171 10.593 9.394 1.00 91.62 222 LEU A CA 1
ATOM 1708 C C . LEU A 1 222 ? -8.860 11.887 8.922 1.00 91.62 222 LEU A C 1
ATOM 1710 O O . LEU A 1 222 ? -9.378 12.642 9.740 1.00 91.62 222 LEU A O 1
ATOM 1714 N N . ALA A 1 223 ? -8.881 12.153 7.615 1.00 90.94 223 ALA A N 1
ATOM 1715 C CA . ALA A 1 223 ? -9.534 13.323 7.027 1.00 90.94 223 ALA A CA 1
ATOM 1716 C C . ALA A 1 223 ? -11.067 13.243 7.083 1.00 90.94 223 ALA A C 1
ATOM 1718 O O . ALA A 1 223 ? -11.737 14.269 6.964 1.00 90.94 223 ALA A O 1
ATOM 1719 N N . GLU A 1 224 ? -11.610 12.042 7.274 1.00 85.44 224 GLU A N 1
ATOM 1720 C CA . GLU A 1 224 ? -13.037 11.762 7.449 1.00 85.44 224 GLU A CA 1
ATOM 1721 C C . GLU A 1 224 ? -13.380 11.437 8.915 1.00 85.44 224 GLU A C 1
ATOM 1723 O O . GLU A 1 224 ? -14.404 10.815 9.193 1.00 85.44 224 GLU A O 1
ATOM 1728 N N . ALA A 1 225 ? -12.519 11.833 9.862 1.00 80.94 225 ALA A N 1
ATOM 1729 C CA . ALA A 1 225 ? -12.665 11.468 11.263 1.00 80.94 225 ALA A CA 1
ATOM 1730 C C . ALA A 1 225 ? -13.983 11.948 11.891 1.00 80.94 225 ALA A C 1
ATOM 1732 O O . ALA A 1 225 ? -14.341 13.123 11.840 1.00 80.94 225 ALA A O 1
ATOM 1733 N N . ASP A 1 226 ? -14.649 11.017 12.566 1.00 80.50 226 ASP A N 1
ATOM 1734 C CA . ASP A 1 226 ? -15.751 11.240 13.494 1.00 80.50 226 ASP A CA 1
ATOM 1735 C C . ASP A 1 226 ? -15.329 10.921 14.945 1.00 80.50 226 ASP A C 1
ATOM 1737 O O . ASP A 1 226 ? -14.176 10.587 15.231 1.00 80.50 226 ASP A O 1
ATOM 1741 N N . GLU A 1 227 ? -16.266 11.021 15.891 1.00 76.00 227 GLU A N 1
ATOM 1742 C CA . GLU A 1 227 ? -16.023 10.738 17.314 1.00 76.00 227 GLU A CA 1
ATOM 1743 C C . GLU A 1 227 ? -15.396 9.350 17.553 1.00 76.00 227 GLU A C 1
ATOM 1745 O O . GLU A 1 227 ? -14.452 9.222 18.338 1.00 76.00 227 GLU A O 1
ATOM 1750 N N . ALA A 1 228 ? -15.860 8.323 16.834 1.00 69.81 228 ALA A N 1
ATOM 1751 C CA . ALA A 1 228 ? -15.332 6.964 16.939 1.00 69.81 228 ALA A CA 1
ATOM 1752 C C . ALA A 1 228 ? -13.932 6.826 16.316 1.00 69.81 228 ALA A C 1
ATOM 1754 O O . ALA A 1 228 ? -13.109 6.055 16.805 1.00 69.81 228 ALA A O 1
ATOM 1755 N N . THR A 1 229 ? -13.647 7.588 15.260 1.00 72.69 229 THR A N 1
ATOM 1756 C CA . THR A 1 229 ? -12.362 7.599 14.550 1.00 72.69 229 THR A CA 1
ATOM 1757 C C . THR A 1 229 ? -11.254 8.244 15.377 1.00 72.69 229 THR A C 1
ATOM 1759 O O . THR A 1 229 ? -10.137 7.723 15.432 1.00 72.69 229 THR A O 1
ATOM 1762 N N . VAL A 1 230 ? -11.558 9.342 16.077 1.00 82.12 230 VAL A N 1
ATOM 1763 C CA . VAL A 1 230 ? -10.594 10.001 16.975 1.00 82.12 230 VAL A CA 1
ATOM 1764 C C . VAL A 1 230 ? -10.192 9.054 18.109 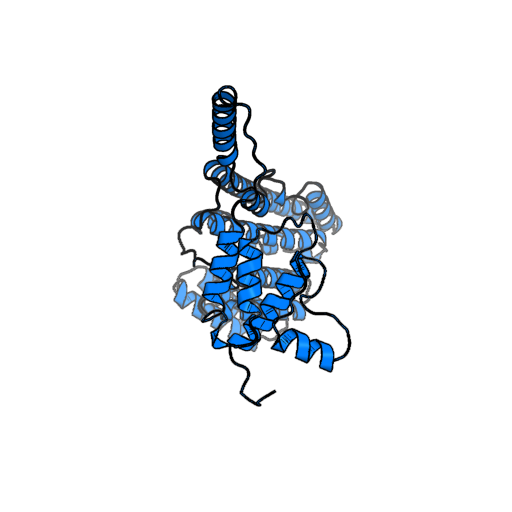1.00 82.12 230 VAL A C 1
ATOM 1766 O O . VAL A 1 230 ? -9.020 8.999 18.497 1.00 82.12 230 VAL A O 1
ATOM 1769 N N . GLN A 1 231 ? -11.124 8.225 18.586 1.00 74.75 231 GLN A N 1
ATOM 1770 C CA . GLN A 1 231 ? -10.841 7.187 19.569 1.00 74.75 231 GLN A CA 1
ATOM 1771 C C . GLN A 1 231 ? -10.051 6.015 18.951 1.00 74.75 231 GLN A C 1
ATOM 1773 O O . GLN A 1 231 ? -10.590 5.032 18.448 1.00 74.75 231 GLN A O 1
ATOM 1778 N N . GLY A 1 232 ? -8.724 6.090 19.051 1.00 79.38 232 GLY A N 1
ATOM 1779 C CA . GLY A 1 232 ? -7.812 5.072 18.519 1.00 79.38 232 GLY A CA 1
ATOM 1780 C C . GLY A 1 232 ? -7.150 5.457 17.197 1.00 79.38 232 GLY A C 1
ATOM 1781 O O . GLY A 1 232 ? -6.509 4.603 16.587 1.00 79.38 232 GLY A O 1
ATOM 1782 N N . ALA A 1 233 ? -7.240 6.727 16.787 1.00 84.56 233 ALA A N 1
ATOM 1783 C CA . ALA A 1 233 ? -6.527 7.278 15.634 1.00 84.56 233 ALA A CA 1
ATOM 1784 C C . ALA A 1 233 ? -5.030 6.932 15.638 1.00 84.56 233 ALA A C 1
ATOM 1786 O O . ALA A 1 233 ? -4.505 6.422 14.650 1.00 84.56 233 ALA A O 1
ATOM 1787 N N . VAL A 1 234 ? -4.366 7.120 16.783 1.00 85.94 234 VAL A N 1
ATOM 1788 C CA . VAL A 1 234 ? -2.939 6.801 16.962 1.00 85.94 234 VAL A CA 1
ATOM 1789 C C . VAL A 1 234 ? -2.674 5.302 16.790 1.00 85.94 234 VAL A C 1
ATOM 1791 O O . VAL A 1 234 ? -1.752 4.911 16.086 1.00 85.94 234 VAL A O 1
ATOM 1794 N N . GLU A 1 235 ? -3.527 4.447 17.361 1.00 78.75 235 GLU A N 1
ATOM 1795 C CA . GLU A 1 235 ? -3.389 2.991 17.243 1.00 78.75 235 GLU A CA 1
ATOM 1796 C C . GLU A 1 235 ? -3.517 2.529 15.781 1.00 78.75 235 GLU A C 1
ATOM 1798 O O . GLU A 1 235 ? -2.757 1.679 15.317 1.00 78.75 235 GLU A O 1
ATOM 1803 N N . VAL A 1 236 ? -4.481 3.085 15.040 1.00 77.88 236 VAL A N 1
ATOM 1804 C CA . VAL A 1 236 ? -4.701 2.753 13.625 1.00 77.88 236 VAL A CA 1
ATOM 1805 C C . VAL A 1 236 ? -3.561 3.262 12.761 1.00 77.88 236 VAL A C 1
ATOM 1807 O O . VAL A 1 236 ? -3.124 2.528 11.876 1.00 77.88 236 VAL A O 1
ATOM 1810 N N . MET A 1 237 ? -3.067 4.471 13.025 1.00 88.25 237 MET A N 1
ATOM 1811 C CA . MET A 1 237 ? -1.886 5.019 12.365 1.00 88.25 237 MET A CA 1
ATOM 1812 C C . MET A 1 237 ? -0.692 4.072 12.541 1.00 88.25 237 MET A C 1
ATOM 1814 O O . MET A 1 237 ? -0.135 3.612 11.545 1.00 88.25 237 MET A O 1
ATOM 1818 N N . ASP A 1 238 ? -0.378 3.675 13.775 1.00 80.38 238 ASP A N 1
ATOM 1819 C CA . ASP A 1 238 ? 0.743 2.776 14.076 1.00 80.38 238 ASP A CA 1
ATOM 1820 C C . ASP A 1 238 ? 0.577 1.384 13.436 1.00 80.38 238 ASP A C 1
ATOM 1822 O O . ASP A 1 238 ? 1.540 0.771 12.974 1.00 80.38 238 ASP A O 1
ATOM 1826 N N . GLN A 1 239 ? -0.654 0.865 13.367 1.00 75.94 239 GLN A N 1
ATOM 1827 C CA . GLN A 1 239 ? -0.945 -0.430 12.736 1.00 75.94 239 GLN A CA 1
ATOM 1828 C C . GLN A 1 239 ? -0.919 -0.376 11.202 1.00 75.94 239 GLN A C 1
ATOM 1830 O O . GLN A 1 239 ? -0.592 -1.375 10.548 1.00 75.94 239 GLN A O 1
ATOM 1835 N N . SER A 1 240 ? -1.303 0.762 10.623 1.00 79.75 240 SER A N 1
ATOM 1836 C CA . SER A 1 240 ? -1.484 0.933 9.177 1.00 79.75 240 SER A CA 1
ATOM 1837 C C . SER A 1 240 ? -0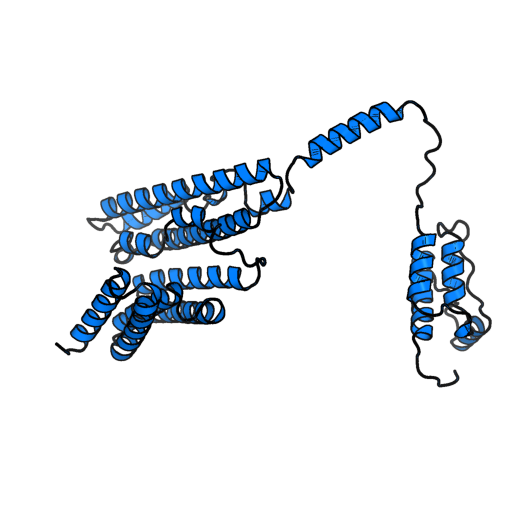.213 1.407 8.481 1.00 79.75 240 SER A C 1
ATOM 1839 O O . SER A 1 240 ? -0.040 1.113 7.293 1.00 79.75 240 SER A O 1
ATOM 1841 N N . LEU A 1 241 ? 0.688 2.072 9.213 1.00 87.25 241 LEU A N 1
ATOM 1842 C CA . LEU A 1 241 ? 1.958 2.596 8.719 1.00 87.25 241 LEU A CA 1
ATOM 1843 C C . LEU A 1 241 ? 3.126 1.670 9.079 1.00 87.25 241 LEU A C 1
ATOM 1845 O O . LEU A 1 241 ? 3.695 1.751 10.165 1.00 87.25 241 LEU A O 1
ATOM 1849 N N . PRO A 1 242 ? 3.542 0.777 8.166 1.00 81.69 242 PRO A N 1
ATOM 1850 C CA . PRO A 1 242 ? 4.734 -0.026 8.390 1.00 81.69 242 PRO A CA 1
ATOM 1851 C C . PRO A 1 242 ? 5.999 0.853 8.415 1.00 81.69 242 PRO A C 1
ATOM 1853 O O . PRO A 1 242 ? 6.047 1.857 7.694 1.00 81.69 242 PRO A O 1
ATOM 1856 N N . PRO A 1 243 ? 7.053 0.451 9.154 1.00 83.88 243 PRO A N 1
ATOM 1857 C CA . PRO A 1 243 ? 8.286 1.224 9.265 1.00 83.88 243 PRO A CA 1
ATOM 1858 C C . PRO A 1 243 ? 8.911 1.542 7.903 1.00 83.88 243 PRO A C 1
ATOM 1860 O O . PRO A 1 243 ? 9.000 0.676 7.022 1.00 83.88 243 PRO A O 1
ATOM 1863 N N . ILE A 1 244 ? 9.370 2.785 7.751 1.00 86.19 244 ILE A N 1
ATOM 1864 C CA . ILE A 1 244 ? 10.067 3.257 6.548 1.00 86.19 244 ILE A CA 1
ATOM 1865 C C . ILE A 1 244 ? 11.511 2.742 6.486 1.00 86.19 244 ILE A C 1
ATOM 1867 O O . ILE A 1 244 ? 11.994 2.452 5.396 1.00 86.19 244 ILE A O 1
ATOM 1871 N N . ALA A 1 245 ? 12.172 2.556 7.635 1.00 79.12 245 ALA A N 1
ATOM 1872 C CA . ALA A 1 245 ? 13.567 2.103 7.701 1.00 79.12 245 ALA A CA 1
ATOM 1873 C C . ALA A 1 245 ? 13.816 0.767 6.977 1.00 79.12 245 ALA A C 1
ATOM 1875 O O . ALA A 1 245 ? 14.860 0.578 6.366 1.00 79.12 245 ALA A O 1
ATOM 1876 N N . GLY A 1 246 ? 12.820 -0.125 6.941 1.00 77.31 246 GLY A N 1
ATOM 1877 C CA . GLY A 1 246 ? 12.927 -1.396 6.218 1.00 77.31 246 GLY A CA 1
ATOM 1878 C C . GLY A 1 246 ? 13.045 -1.266 4.692 1.00 77.31 246 GLY A C 1
ATOM 1879 O O . GLY A 1 246 ? 13.256 -2.273 4.024 1.00 77.31 246 GLY A O 1
ATOM 1880 N N . CYS A 1 247 ? 12.897 -0.065 4.117 1.00 82.88 247 CYS A N 1
ATOM 1881 C CA . CYS A 1 247 ? 13.153 0.156 2.692 1.00 82.88 247 CYS A CA 1
ATOM 1882 C C . CYS A 1 247 ? 14.647 0.313 2.362 1.00 82.88 247 CYS A C 1
ATOM 1884 O O . CYS A 1 247 ? 14.999 0.200 1.191 1.00 82.88 247 CYS A O 1
ATOM 1886 N N . ASP A 1 248 ? 15.521 0.510 3.353 1.00 74.06 248 ASP A N 1
ATOM 1887 C CA . ASP A 1 248 ? 16.970 0.618 3.127 1.00 74.06 248 ASP A CA 1
ATOM 1888 C C . ASP A 1 248 ? 17.596 -0.775 2.898 1.00 74.06 248 ASP A C 1
ATOM 1890 O O . ASP A 1 248 ? 18.403 -0.961 1.982 1.00 74.06 248 ASP A O 1
ATOM 1894 N N . GLU A 1 249 ? 17.125 -1.763 3.672 1.00 57.12 249 GLU A N 1
ATOM 1895 C CA . GLU A 1 249 ? 17.572 -3.170 3.720 1.00 57.12 249 GLU A CA 1
ATOM 1896 C C . GLU A 1 249 ? 16.936 -4.070 2.643 1.00 57.12 249 GLU A C 1
ATOM 1898 O O . GLU A 1 249 ? 17.414 -5.170 2.370 1.00 57.12 249 GLU A O 1
ATOM 1903 N N . ALA A 1 250 ? 15.871 -3.607 1.977 1.00 49.59 250 ALA A N 1
ATOM 1904 C CA . ALA A 1 250 ? 15.154 -4.365 0.943 1.00 49.59 250 ALA A CA 1
ATOM 1905 C C . ALA A 1 250 ? 16.010 -4.713 -0.299 1.00 49.59 250 ALA A C 1
ATOM 1907 O O . ALA A 1 250 ? 15.537 -5.421 -1.187 1.00 49.59 250 ALA A O 1
ATOM 1908 N N . GLY A 1 251 ? 17.257 -4.232 -0.359 1.00 43.28 251 GLY A N 1
ATOM 1909 C CA . GLY A 1 251 ? 18.257 -4.603 -1.360 1.00 43.28 251 GLY A CA 1
ATOM 1910 C C . GLY A 1 251 ? 18.874 -5.996 -1.177 1.00 43.28 251 GLY A C 1
ATOM 1911 O O . GLY A 1 251 ? 19.359 -6.555 -2.156 1.00 43.28 251 GLY A O 1
ATOM 1912 N N . GLU A 1 252 ? 18.833 -6.584 0.026 1.00 33.44 252 GLU A N 1
ATOM 1913 C CA . GLU A 1 252 ? 19.519 -7.861 0.315 1.00 33.44 252 GLU A CA 1
ATOM 1914 C C . GLU A 1 252 ? 18.615 -9.099 0.182 1.00 33.44 252 GLU A C 1
ATOM 1916 O O . GLU A 1 252 ? 19.091 -10.206 -0.074 1.00 33.44 252 GLU A O 1
ATOM 1921 N N . ALA A 1 253 ? 17.293 -8.929 0.259 1.00 36.62 253 ALA A N 1
ATOM 1922 C CA . ALA A 1 253 ? 16.336 -10.002 0.003 1.00 36.62 253 ALA A CA 1
ATOM 1923 C C . ALA A 1 253 ? 15.996 -10.063 -1.493 1.00 36.62 253 ALA A C 1
ATOM 1925 O O . ALA A 1 253 ? 14.948 -9.581 -1.912 1.00 36.62 253 ALA A O 1
ATOM 1926 N N . GLY A 1 254 ? 16.914 -10.640 -2.277 1.00 35.53 254 GLY A N 1
ATOM 1927 C CA . GLY A 1 254 ? 16.698 -11.177 -3.624 1.00 35.53 254 GLY A CA 1
ATOM 1928 C C . GLY A 1 254 ? 15.599 -10.496 -4.438 1.00 35.53 254 GLY A C 1
ATOM 1929 O O . GLY A 1 254 ? 14.449 -10.941 -4.446 1.00 35.53 254 GLY A O 1
ATOM 1930 N N . ALA A 1 255 ? 15.973 -9.455 -5.180 1.00 37.25 255 ALA A N 1
ATOM 1931 C CA . ALA A 1 255 ? 15.205 -9.029 -6.335 1.00 37.25 255 ALA A CA 1
ATOM 1932 C C . ALA A 1 255 ? 15.132 -10.205 -7.325 1.00 37.25 255 ALA A C 1
ATOM 1934 O O . ALA A 1 255 ? 16.031 -10.388 -8.142 1.00 37.25 255 ALA A O 1
ATOM 1935 N N . ASP A 1 256 ? 14.072 -11.016 -7.248 1.00 34.41 256 ASP A N 1
ATOM 1936 C CA . ASP A 1 256 ? 13.625 -11.782 -8.410 1.00 34.41 256 ASP A CA 1
ATOM 1937 C C . ASP A 1 256 ? 13.460 -10.762 -9.544 1.00 34.41 256 ASP A C 1
ATOM 1939 O O . ASP A 1 256 ? 12.776 -9.746 -9.390 1.00 34.41 256 ASP A O 1
ATOM 1943 N N . GLU A 1 257 ? 14.183 -10.980 -10.639 1.00 35.16 257 GLU A N 1
ATOM 1944 C CA . GLU A 1 257 ? 14.480 -10.032 -11.719 1.00 35.16 257 GLU A CA 1
ATOM 1945 C C . GLU A 1 257 ? 13.264 -9.586 -12.544 1.00 35.16 257 GLU A C 1
ATOM 1947 O O . GLU A 1 257 ? 13.385 -9.115 -13.673 1.00 35.16 257 GLU A O 1
ATOM 1952 N N . ARG A 1 258 ? 12.057 -9.676 -12.009 1.00 37.47 258 ARG A N 1
ATOM 1953 C CA . ARG A 1 258 ? 10.858 -9.196 -12.669 1.00 37.47 258 ARG A CA 1
ATOM 1954 C C . ARG A 1 258 ? 10.097 -8.320 -11.694 1.00 37.47 258 ARG A C 1
ATOM 1956 O O . ARG A 1 258 ? 9.487 -8.806 -10.747 1.00 37.47 258 ARG A O 1
ATOM 1963 N N . GLY A 1 259 ? 10.010 -7.033 -12.024 1.00 41.44 259 GLY A N 1
ATOM 1964 C CA . GLY A 1 259 ? 8.834 -6.214 -11.715 1.00 41.44 259 GLY A CA 1
ATOM 1965 C C . GLY A 1 259 ? 7.595 -6.788 -12.413 1.00 41.44 259 GLY A C 1
ATOM 1966 O O . GLY A 1 259 ? 6.974 -6.140 -13.243 1.00 41.44 259 GLY A O 1
ATOM 1967 N N . GLY A 1 260 ? 7.307 -8.061 -12.153 1.00 37.31 260 GLY A N 1
ATOM 1968 C CA . GLY A 1 260 ? 6.218 -8.828 -12.710 1.00 37.31 260 GLY A CA 1
ATOM 1969 C C . GLY A 1 260 ? 4.995 -8.785 -11.796 1.00 37.31 260 GLY A C 1
ATOM 1970 O O . GLY A 1 260 ? 5.021 -8.155 -10.732 1.00 37.31 260 GLY A O 1
ATOM 1971 N N . PRO A 1 261 ? 3.926 -9.503 -12.175 1.00 41.88 261 PRO A N 1
ATOM 1972 C CA . PRO A 1 261 ? 2.625 -9.469 -11.504 1.00 41.88 261 PRO A CA 1
ATOM 1973 C C . PRO A 1 261 ? 2.700 -9.640 -9.977 1.00 41.88 261 PRO A C 1
ATOM 1975 O O . PRO A 1 261 ? 1.958 -8.993 -9.246 1.00 41.88 261 PRO A O 1
ATOM 1978 N N . ALA A 1 262 ? 3.644 -10.439 -9.465 1.00 45.59 262 ALA A N 1
ATOM 1979 C CA . ALA A 1 262 ? 3.798 -10.723 -8.036 1.00 45.59 262 ALA A CA 1
ATOM 1980 C C . ALA A 1 262 ? 4.084 -9.486 -7.155 1.00 45.59 262 ALA A C 1
ATOM 1982 O O . ALA A 1 262 ? 3.589 -9.422 -6.029 1.00 45.59 262 ALA A O 1
ATOM 1983 N N . ALA A 1 263 ? 4.838 -8.491 -7.641 1.00 50.75 263 ALA A N 1
ATOM 1984 C CA . ALA A 1 263 ? 5.105 -7.263 -6.881 1.00 50.75 263 ALA A CA 1
ATOM 1985 C C . ALA A 1 263 ? 3.867 -6.351 -6.823 1.00 50.75 263 ALA A C 1
ATOM 1987 O O . ALA A 1 263 ? 3.511 -5.855 -5.756 1.00 50.75 263 ALA A O 1
ATOM 1988 N N . VAL A 1 264 ? 3.154 -6.216 -7.947 1.00 51.06 264 VAL A N 1
ATOM 1989 C CA . VAL A 1 264 ? 1.891 -5.462 -8.044 1.00 51.06 264 VAL A CA 1
ATOM 1990 C C . VAL A 1 264 ? 0.814 -6.085 -7.150 1.00 51.06 264 VAL A C 1
ATOM 1992 O O . VAL A 1 264 ? 0.132 -5.387 -6.404 1.00 51.06 264 VAL A O 1
ATOM 1995 N N . HIS A 1 265 ? 0.717 -7.413 -7.144 1.00 60.78 265 HIS A N 1
ATOM 1996 C CA . HIS A 1 265 ? -0.201 -8.141 -6.273 1.00 60.78 265 HIS A CA 1
ATOM 1997 C C . HIS A 1 265 ? 0.153 -8.002 -4.780 1.00 60.78 265 HIS A C 1
ATOM 1999 O O . HIS A 1 265 ? -0.735 -7.972 -3.925 1.00 60.78 265 HIS A O 1
ATOM 2005 N N . ARG A 1 266 ? 1.438 -7.854 -4.429 1.00 64.06 266 ARG A N 1
ATOM 2006 C CA . ARG A 1 266 ? 1.854 -7.606 -3.039 1.00 64.06 266 ARG A CA 1
ATOM 2007 C C . ARG A 1 266 ? 1.385 -6.235 -2.540 1.00 64.06 266 ARG A C 1
ATOM 2009 O O . ARG A 1 266 ? 0.894 -6.146 -1.408 1.00 64.06 266 ARG A O 1
ATOM 2016 N N . ASP A 1 267 ? 1.491 -5.207 -3.381 1.00 67.00 267 ASP A N 1
ATOM 2017 C CA . ASP A 1 267 ? 0.998 -3.853 -3.094 1.00 67.00 267 ASP A CA 1
ATOM 2018 C C . ASP A 1 267 ? -0.534 -3.840 -2.962 1.00 67.00 267 ASP A C 1
ATOM 2020 O O . ASP A 1 267 ? -1.070 -3.288 -1.996 1.00 67.00 267 ASP A O 1
ATOM 2024 N N . GLU A 1 268 ? -1.239 -4.544 -3.853 1.00 78.50 268 GLU A N 1
ATOM 2025 C CA . GLU A 1 268 ? -2.697 -4.703 -3.807 1.00 78.50 268 GLU A CA 1
ATOM 2026 C C . GLU A 1 268 ? -3.161 -5.348 -2.490 1.00 78.50 268 GLU A C 1
ATOM 2028 O O . GLU A 1 268 ? -4.029 -4.815 -1.794 1.00 78.50 268 GLU A O 1
ATOM 2033 N N . ALA A 1 269 ? -2.536 -6.455 -2.073 1.00 84.06 269 ALA A N 1
ATOM 2034 C CA . ALA A 1 269 ? -2.877 -7.119 -0.817 1.00 84.06 269 ALA A CA 1
ATOM 2035 C C . ALA A 1 269 ? -2.603 -6.243 0.416 1.00 84.06 269 ALA A C 1
ATOM 2037 O O . ALA A 1 269 ? -3.312 -6.322 1.428 1.00 84.06 269 ALA A O 1
ATOM 2038 N N . ALA A 1 270 ? -1.545 -5.428 0.374 1.00 79.75 270 ALA A N 1
ATOM 2039 C CA . ALA A 1 270 ? -1.232 -4.475 1.430 1.00 79.75 270 ALA A CA 1
ATOM 2040 C C . ALA A 1 270 ? -2.286 -3.362 1.512 1.00 79.75 270 ALA A C 1
ATOM 2042 O O . ALA A 1 270 ? -2.786 -3.099 2.607 1.00 79.75 270 ALA A O 1
ATOM 2043 N N . SER A 1 271 ? -2.679 -2.794 0.372 1.00 80.69 271 SER A N 1
ATOM 2044 C CA . SER A 1 271 ? -3.729 -1.777 0.283 1.00 80.69 271 SER A CA 1
ATOM 2045 C C . SER A 1 271 ? -5.076 -2.307 0.787 1.00 80.69 271 SER A C 1
ATOM 2047 O O . SER A 1 271 ? -5.677 -1.725 1.691 1.00 80.69 271 SER A O 1
ATOM 2049 N N . LEU A 1 272 ? -5.495 -3.490 0.325 1.00 88.56 272 LEU A N 1
ATOM 2050 C CA . LEU A 1 272 ? -6.710 -4.161 0.803 1.00 88.56 272 LEU A CA 1
ATOM 2051 C C . LEU A 1 272 ? -6.677 -4.414 2.316 1.00 88.56 272 LEU A C 1
ATOM 2053 O O . LEU A 1 272 ? -7.662 -4.172 3.006 1.00 88.56 272 LEU A O 1
ATOM 2057 N N . SER A 1 273 ? -5.533 -4.848 2.858 1.00 86.56 273 SER A N 1
ATOM 2058 C CA . SER A 1 273 ? -5.396 -5.049 4.307 1.00 86.56 273 SER A CA 1
ATOM 2059 C C . SER A 1 273 ? -5.556 -3.754 5.098 1.00 86.56 273 SER A C 1
ATOM 2061 O O . SER A 1 273 ? -6.180 -3.780 6.152 1.00 86.56 273 SER A O 1
ATOM 2063 N N . ARG A 1 274 ? -5.002 -2.636 4.617 1.00 84.19 274 ARG A N 1
ATOM 2064 C CA . ARG A 1 274 ? -5.138 -1.332 5.283 1.00 84.19 274 ARG A CA 1
ATOM 2065 C C . ARG A 1 274 ? -6.583 -0.850 5.263 1.00 84.19 274 ARG A C 1
ATOM 2067 O O . ARG A 1 274 ? -7.121 -0.507 6.310 1.00 84.19 274 ARG A O 1
ATOM 2074 N N . ARG A 1 275 ? -7.239 -0.943 4.103 1.00 87.81 275 ARG A N 1
ATOM 2075 C CA . ARG A 1 275 ? -8.670 -0.633 3.967 1.00 87.81 275 ARG A CA 1
ATOM 2076 C C . ARG A 1 275 ? -9.523 -1.469 4.919 1.00 87.81 275 ARG A C 1
ATOM 2078 O O . ARG A 1 275 ? -10.393 -0.920 5.579 1.00 87.81 275 ARG A O 1
ATOM 2085 N N . GLY A 1 276 ? -9.225 -2.760 5.072 1.00 90.69 276 GLY A N 1
ATOM 2086 C CA . GLY A 1 276 ? -9.925 -3.612 6.038 1.00 90.69 276 GLY A CA 1
ATOM 2087 C C . GLY A 1 276 ? -9.774 -3.148 7.495 1.00 90.69 276 GLY A C 1
ATOM 2088 O O . GLY A 1 276 ? -10.746 -3.171 8.249 1.00 90.69 276 GLY A O 1
ATOM 2089 N N . VAL A 1 277 ? -8.590 -2.663 7.897 1.00 87.62 277 VAL A N 1
ATOM 2090 C CA . VAL A 1 277 ? -8.376 -2.103 9.249 1.00 87.62 277 VAL A CA 1
ATOM 2091 C C . VAL A 1 277 ? -9.226 -0.852 9.466 1.00 87.62 277 VAL A C 1
ATOM 2093 O O . VAL A 1 277 ? -9.890 -0.753 10.499 1.00 87.62 277 VAL A O 1
ATOM 2096 N N . VAL A 1 278 ? -9.227 0.054 8.487 1.00 86.12 278 VAL A N 1
ATOM 2097 C CA . VAL A 1 278 ? -10.023 1.288 8.490 1.00 86.12 278 VAL A CA 1
ATOM 2098 C C . VAL A 1 278 ? -11.523 0.980 8.587 1.00 86.12 278 VAL A C 1
ATOM 2100 O O . VAL A 1 278 ? -12.177 1.405 9.539 1.00 86.12 278 VAL A O 1
ATOM 2103 N N . LEU A 1 279 ? -12.045 0.143 7.686 1.00 87.62 279 LEU A N 1
ATOM 2104 C CA . LEU A 1 279 ? -13.462 -0.243 7.641 1.00 87.62 279 LEU A CA 1
ATOM 2105 C C . LEU A 1 279 ? -13.928 -0.900 8.944 1.00 87.62 279 LEU A C 1
ATOM 2107 O O . LEU A 1 279 ? -15.029 -0.648 9.429 1.00 87.62 279 LEU A O 1
ATOM 2111 N N . ARG A 1 280 ? -13.076 -1.729 9.561 1.00 90.38 280 ARG A N 1
ATOM 2112 C CA . ARG A 1 280 ? -13.387 -2.357 10.851 1.00 90.38 280 ARG A CA 1
ATOM 2113 C C . ARG A 1 280 ? -13.608 -1.312 11.941 1.00 90.38 280 ARG A C 1
ATOM 2115 O O . ARG A 1 280 ? -14.503 -1.489 12.764 1.00 90.38 280 ARG A O 1
ATOM 2122 N N . LYS A 1 281 ? -12.776 -0.269 11.987 1.00 84.12 281 LYS A N 1
ATOM 2123 C CA . LYS A 1 281 ? -12.873 0.798 12.994 1.00 84.12 281 LYS A CA 1
ATOM 2124 C C . LYS A 1 281 ? -14.094 1.691 12.754 1.00 84.12 281 LYS A C 1
ATOM 2126 O O . LYS A 1 281 ? -14.711 2.101 13.725 1.00 84.12 281 LYS A O 1
ATOM 2131 N N . GLN A 1 282 ? -14.512 1.850 11.499 1.00 83.25 282 GLN A N 1
ATOM 2132 C CA . GLN A 1 282 ? -15.790 2.470 11.114 1.00 83.25 282 GLN A CA 1
ATOM 2133 C C . GLN A 1 282 ? -17.021 1.578 11.392 1.00 83.25 282 GLN A C 1
ATOM 2135 O O . GLN A 1 282 ? -18.150 1.954 11.099 1.00 83.25 282 GLN A O 1
ATOM 2140 N N . GLY A 1 283 ? -16.837 0.367 11.933 1.00 86.00 283 GLY A N 1
ATOM 2141 C CA . GLY A 1 283 ? -17.933 -0.565 12.218 1.00 86.00 283 GLY A CA 1
ATOM 2142 C C . GLY A 1 283 ? -18.468 -1.320 10.994 1.00 86.00 283 GLY A C 1
ATOM 2143 O O . GLY A 1 283 ? -19.352 -2.166 11.141 1.00 86.00 283 GLY A O 1
ATOM 2144 N N . GLN A 1 284 ? -17.902 -1.109 9.801 1.00 89.56 284 GLN A N 1
ATOM 2145 C CA . GLN A 1 284 ? -18.243 -1.822 8.564 1.00 89.56 284 GLN A CA 1
ATOM 2146 C C . GLN A 1 284 ? -17.597 -3.216 8.540 1.00 89.56 284 GLN A C 1
ATOM 2148 O O . GLN A 1 284 ? -16.747 -3.545 7.711 1.00 89.56 284 GLN A O 1
ATOM 2153 N N . LEU A 1 285 ? -17.991 -4.068 9.491 1.00 93.19 285 LEU A N 1
ATOM 2154 C CA . LEU A 1 285 ? -17.333 -5.352 9.749 1.00 93.19 285 LEU A CA 1
ATOM 2155 C C . LEU A 1 285 ? -17.427 -6.338 8.574 1.00 93.19 285 LEU A C 1
ATOM 2157 O O . LEU A 1 285 ? -16.537 -7.169 8.420 1.00 93.19 285 LEU A O 1
ATOM 2161 N N . ALA A 1 286 ? -18.497 -6.296 7.775 1.00 93.56 286 ALA A N 1
ATOM 2162 C CA . ALA A 1 286 ? -18.654 -7.184 6.620 1.00 93.56 286 ALA A CA 1
ATOM 2163 C C . ALA A 1 286 ? -17.685 -6.812 5.485 1.00 93.56 286 ALA A C 1
ATOM 2165 O O . ALA A 1 286 ? -16.991 -7.678 4.959 1.00 93.56 286 ALA A O 1
ATOM 2166 N N . GLU A 1 287 ? -17.580 -5.522 5.170 1.00 90.31 287 GLU A N 1
ATOM 2167 C CA . GLU A 1 287 ? -16.650 -5.010 4.158 1.00 90.31 287 GLU A CA 1
ATOM 2168 C C . GLU A 1 287 ? -15.196 -5.189 4.607 1.00 90.31 287 GLU A C 1
ATOM 2170 O O . GLU A 1 287 ? -14.349 -5.628 3.831 1.00 90.31 287 GLU A O 1
ATOM 2175 N N . ALA A 1 288 ? -14.906 -4.942 5.889 1.00 93.56 288 ALA A N 1
ATOM 2176 C CA . ALA A 1 288 ? -13.589 -5.200 6.463 1.00 93.56 288 ALA A CA 1
ATOM 2177 C C . ALA A 1 288 ? -13.151 -6.664 6.290 1.00 93.56 288 ALA A C 1
ATOM 2179 O O . ALA A 1 288 ? -11.991 -6.933 5.966 1.00 93.56 288 ALA A O 1
ATOM 2180 N N . LEU A 1 289 ? -14.080 -7.607 6.490 1.00 96.12 289 LEU A N 1
ATOM 2181 C CA . LEU A 1 289 ? -13.827 -9.031 6.298 1.00 96.12 289 LEU A CA 1
ATOM 2182 C C . LEU A 1 289 ? -13.519 -9.349 4.829 1.00 96.12 289 LEU A C 1
ATOM 2184 O O . LEU A 1 289 ? -12.483 -9.958 4.574 1.00 96.12 289 LEU A O 1
ATOM 2188 N N . ASP A 1 290 ? -14.340 -8.877 3.882 1.00 95.06 290 ASP A N 1
ATOM 2189 C CA . ASP A 1 290 ? -14.109 -9.067 2.437 1.00 95.06 290 ASP A CA 1
ATOM 2190 C C . ASP A 1 290 ? -12.720 -8.568 2.018 1.00 95.06 290 ASP A C 1
ATOM 2192 O O . ASP A 1 290 ? -11.936 -9.286 1.392 1.00 95.06 290 ASP A O 1
ATOM 2196 N N . HIS A 1 291 ? -12.362 -7.357 2.443 1.00 93.88 291 HIS A N 1
ATOM 2197 C CA . HIS A 1 291 ? -11.062 -6.768 2.146 1.00 93.88 291 HIS A CA 1
ATOM 2198 C C . HIS A 1 291 ? -9.897 -7.606 2.684 1.00 93.88 291 HIS A C 1
ATOM 2200 O O . HIS A 1 291 ? -8.901 -7.816 1.981 1.00 93.88 291 HIS A O 1
ATOM 2206 N N . HIS A 1 292 ? -10.002 -8.115 3.913 1.00 94.94 292 HIS A N 1
ATOM 2207 C CA . HIS A 1 292 ? -8.972 -8.981 4.474 1.00 94.94 292 HIS A CA 1
ATOM 2208 C C . HIS A 1 292 ? -8.926 -10.365 3.815 1.00 94.94 292 HIS A C 1
ATOM 2210 O O . HIS A 1 292 ? -7.831 -10.888 3.616 1.00 94.94 292 HIS A O 1
ATOM 2216 N N . GLU A 1 293 ? -10.059 -10.952 3.434 1.00 95.06 293 GLU A N 1
ATOM 2217 C CA . GLU A 1 293 ? -10.100 -12.248 2.746 1.00 95.06 293 GLU A CA 1
ATOM 2218 C C . GLU A 1 293 ? -9.531 -12.160 1.328 1.00 95.06 293 GLU A C 1
ATOM 2220 O O . GLU A 1 293 ? -8.731 -13.007 0.926 1.00 95.06 293 GLU A O 1
ATOM 2225 N N . ARG A 1 294 ? -9.819 -11.078 0.600 1.00 93.19 294 ARG A N 1
ATOM 2226 C CA . ARG A 1 294 ? -9.182 -10.793 -0.694 1.00 93.19 294 ARG A CA 1
ATOM 2227 C C . ARG A 1 294 ? -7.678 -10.584 -0.550 1.00 93.19 294 ARG A C 1
ATOM 2229 O O . ARG A 1 294 ? -6.904 -11.151 -1.321 1.00 93.19 294 ARG A O 1
ATOM 2236 N N . ALA A 1 295 ? -7.245 -9.829 0.462 1.00 91.19 295 ALA A N 1
ATOM 2237 C CA . ALA A 1 295 ? -5.823 -9.662 0.755 1.00 91.19 295 ALA A CA 1
ATOM 2238 C C . ALA A 1 295 ? -5.141 -11.000 1.085 1.00 91.19 295 ALA A C 1
ATOM 2240 O O . ALA A 1 295 ? -4.015 -11.238 0.646 1.00 91.19 295 ALA A O 1
ATOM 2241 N N . LEU A 1 296 ? -5.813 -11.876 1.837 1.00 92.44 296 LEU A N 1
ATOM 2242 C CA . LEU A 1 296 ? -5.319 -13.209 2.174 1.00 92.44 296 LEU A CA 1
ATOM 2243 C C . LEU A 1 296 ? -5.174 -14.071 0.916 1.00 92.44 296 LEU A C 1
ATOM 2245 O O . LEU A 1 296 ? -4.107 -14.641 0.708 1.00 92.44 296 LEU A O 1
ATOM 2249 N N . ALA A 1 297 ? -6.189 -14.090 0.049 1.00 90.12 297 ALA A N 1
ATOM 2250 C CA . ALA A 1 297 ? -6.168 -14.844 -1.201 1.00 90.12 297 ALA A CA 1
ATOM 2251 C C . ALA A 1 297 ? -5.023 -14.403 -2.127 1.00 90.12 297 ALA A C 1
ATOM 2253 O O . ALA A 1 297 ? -4.352 -15.238 -2.733 1.00 90.12 297 ALA A O 1
ATOM 2254 N N . ILE A 1 298 ? -4.755 -13.097 -2.215 1.00 84.62 298 ILE A N 1
ATOM 2255 C CA . ILE A 1 298 ? -3.622 -12.589 -2.995 1.00 84.62 298 ILE A CA 1
ATOM 2256 C C . ILE A 1 298 ? -2.293 -13.006 -2.356 1.00 84.62 298 ILE A C 1
ATOM 2258 O O . ILE A 1 298 ? -1.403 -13.487 -3.058 1.00 84.62 298 ILE A O 1
ATOM 2262 N N . ARG A 1 299 ? -2.151 -12.885 -1.029 1.00 84.06 299 ARG A N 1
ATOM 2263 C CA . ARG A 1 299 ? -0.923 -13.292 -0.326 1.00 84.06 299 ARG A CA 1
ATOM 2264 C C . ARG A 1 299 ? -0.656 -14.786 -0.454 1.00 84.06 299 ARG A C 1
ATOM 2266 O O . ARG A 1 299 ? 0.473 -15.144 -0.731 1.00 84.06 299 ARG A O 1
ATOM 2273 N N . GLN A 1 300 ? -1.668 -15.639 -0.351 1.00 82.94 300 GLN A N 1
ATOM 2274 C CA . GLN A 1 300 ? -1.510 -17.089 -0.522 1.00 82.94 300 GLN A CA 1
ATOM 2275 C C . GLN A 1 300 ? -1.116 -17.490 -1.952 1.00 82.94 300 GLN A C 1
ATOM 2277 O O . GLN A 1 300 ? -0.517 -18.540 -2.147 1.00 82.94 300 GLN A O 1
ATOM 2282 N N . ARG A 1 301 ? -1.445 -16.667 -2.958 1.00 79.19 301 ARG A N 1
ATOM 2283 C CA . ARG A 1 301 ? -1.057 -16.904 -4.360 1.00 79.19 301 ARG A CA 1
ATOM 2284 C C . ARG A 1 301 ? 0.318 -16.350 -4.722 1.00 79.19 301 ARG A C 1
ATOM 2286 O O . ARG A 1 301 ? 0.905 -16.807 -5.694 1.00 79.19 301 ARG A O 1
ATOM 2293 N N . THR A 1 302 ? 0.787 -15.325 -4.011 1.00 71.81 302 THR A N 1
ATOM 2294 C CA . THR A 1 302 ? 1.966 -14.533 -4.418 1.00 71.81 302 THR A CA 1
ATOM 2295 C C . THR A 1 302 ? 3.105 -14.524 -3.407 1.00 71.81 302 THR A C 1
ATOM 2297 O O . THR A 1 302 ? 4.213 -14.109 -3.741 1.00 71.81 302 THR A O 1
ATOM 2300 N N . LEU A 1 303 ? 2.850 -14.972 -2.181 1.00 66.69 303 LEU A N 1
ATOM 2301 C CA . LEU A 1 303 ? 3.834 -15.156 -1.123 1.00 66.69 303 LEU A CA 1
ATOM 2302 C C . LEU A 1 303 ? 3.853 -16.621 -0.696 1.00 66.69 303 LEU A C 1
ATOM 2304 O O . LEU A 1 303 ? 2.919 -17.375 -0.969 1.00 66.69 303 LEU A O 1
ATOM 2308 N N . ASP A 1 304 ? 4.897 -16.985 0.044 1.00 71.50 304 ASP A N 1
ATOM 2309 C CA . ASP A 1 304 ? 4.889 -18.212 0.830 1.00 71.50 304 ASP A CA 1
ATOM 2310 C C . ASP A 1 304 ? 3.629 -18.236 1.730 1.00 71.50 304 ASP A C 1
ATOM 2312 O O . ASP A 1 304 ? 3.383 -17.256 2.463 1.00 71.50 304 ASP A O 1
ATOM 2316 N N . PRO A 1 305 ? 2.821 -19.316 1.681 1.00 71.69 305 PRO A N 1
ATOM 2317 C CA . PRO A 1 305 ? 1.679 -19.518 2.569 1.00 71.69 305 PRO A CA 1
ATOM 2318 C C . PRO A 1 305 ? 2.015 -19.369 4.062 1.00 71.69 305 PRO A C 1
ATOM 2320 O O . PRO A 1 305 ? 1.145 -18.967 4.831 1.00 71.69 305 PRO A O 1
ATOM 2323 N N . HIS A 1 306 ? 3.270 -19.592 4.459 1.00 77.88 306 HIS A N 1
ATOM 2324 C CA . HIS A 1 306 ? 3.768 -19.445 5.828 1.00 77.88 306 HIS A CA 1
ATOM 2325 C C . HIS A 1 306 ? 4.474 -18.099 6.059 1.00 77.88 306 HIS A C 1
ATOM 2327 O O . HIS A 1 306 ? 5.244 -17.934 6.993 1.00 77.88 306 HIS A O 1
ATOM 2333 N N . SER A 1 307 ? 4.221 -17.069 5.252 1.00 81.38 307 SER A N 1
ATOM 2334 C CA . SER A 1 307 ? 4.817 -15.750 5.501 1.00 81.38 307 SER A CA 1
ATOM 2335 C C . SER A 1 307 ? 4.169 -15.006 6.683 1.00 81.38 307 SER A C 1
ATOM 2337 O O . SER A 1 307 ? 2.959 -15.067 6.922 1.00 81.38 307 SER A O 1
ATOM 2339 N N . VAL A 1 308 ? 4.950 -14.155 7.363 1.00 79.06 308 VAL A N 1
ATOM 2340 C CA . VAL A 1 308 ? 4.450 -13.233 8.411 1.00 79.06 308 VAL A CA 1
ATOM 2341 C C . VAL A 1 308 ? 3.309 -12.340 7.891 1.00 79.06 308 VAL A C 1
ATOM 2343 O O . VAL A 1 308 ? 2.408 -11.949 8.639 1.00 79.06 308 VAL A O 1
ATOM 2346 N N . GLY A 1 309 ? 3.306 -12.043 6.585 1.00 82.31 309 GLY A N 1
ATOM 2347 C CA . GLY A 1 309 ? 2.234 -11.311 5.914 1.00 82.31 309 GLY A CA 1
ATOM 2348 C C . GLY A 1 309 ? 0.890 -12.043 5.943 1.00 82.31 309 GLY A C 1
ATOM 2349 O O . GLY A 1 309 ? -0.134 -11.398 6.180 1.00 82.31 309 GLY A O 1
ATOM 2350 N N . VAL A 1 310 ? 0.887 -13.366 5.751 1.00 87.31 310 VAL A N 1
ATOM 2351 C CA . VAL A 1 310 ? -0.309 -14.220 5.848 1.00 87.31 310 VAL A CA 1
ATOM 2352 C C . VAL A 1 310 ? -0.813 -14.262 7.291 1.00 87.31 310 VAL A C 1
ATOM 2354 O O . VAL A 1 310 ? -1.977 -13.929 7.530 1.00 87.31 310 VAL A O 1
ATOM 2357 N N . ALA A 1 311 ? 0.071 -14.520 8.262 1.00 89.56 311 ALA A N 1
ATOM 2358 C CA . ALA A 1 311 ? -0.281 -14.542 9.686 1.00 89.56 311 ALA A CA 1
ATOM 2359 C C . ALA A 1 311 ? -0.904 -13.223 10.174 1.00 89.56 311 ALA A C 1
ATOM 2361 O O . ALA A 1 311 ? -1.860 -13.206 10.959 1.00 89.56 311 ALA A O 1
ATOM 2362 N N . ARG A 1 312 ? -0.394 -12.084 9.688 1.00 88.56 312 ARG A N 1
ATOM 2363 C CA . ARG A 1 312 ? -0.971 -10.768 9.985 1.00 88.56 312 ARG A CA 1
ATOM 2364 C C . ARG A 1 312 ? -2.388 -10.623 9.426 1.00 88.56 312 ARG A C 1
ATOM 2366 O O . ARG A 1 312 ? -3.260 -10.166 10.160 1.00 88.56 312 ARG A O 1
ATOM 2373 N N . THR A 1 313 ? -2.645 -11.037 8.182 1.00 90.56 313 THR A N 1
ATOM 2374 C CA . THR A 1 313 ? -4.009 -10.997 7.616 1.00 90.56 313 THR A CA 1
ATOM 2375 C C . THR A 1 313 ? -4.970 -11.858 8.420 1.00 90.56 313 THR A C 1
ATOM 2377 O O . THR A 1 313 ? -6.048 -11.396 8.774 1.00 90.56 313 THR A O 1
ATOM 2380 N N . LEU A 1 314 ? -4.560 -13.084 8.754 1.00 94.94 314 LEU A N 1
ATOM 2381 C CA . LEU A 1 314 ? -5.362 -14.022 9.539 1.00 94.94 314 LEU A CA 1
ATOM 2382 C C . LEU A 1 314 ? -5.708 -13.461 10.920 1.00 94.94 314 LEU A C 1
ATOM 2384 O O . LEU A 1 314 ? -6.843 -13.588 11.375 1.00 94.94 314 LEU A O 1
ATOM 2388 N N . THR A 1 315 ? -4.763 -12.760 11.551 1.00 93.38 315 THR A N 1
ATOM 2389 C CA . THR A 1 315 ? -5.016 -12.052 12.814 1.00 93.38 315 THR A CA 1
ATOM 2390 C C . THR A 1 315 ? -6.095 -10.989 12.648 1.00 93.38 315 THR A C 1
ATOM 2392 O O . THR A 1 315 ? -7.025 -10.949 13.447 1.00 93.38 315 THR A O 1
ATOM 2395 N N . ASN A 1 316 ? -6.012 -10.161 11.604 1.00 93.62 316 ASN A N 1
ATOM 2396 C CA . ASN A 1 316 ? -7.005 -9.116 11.356 1.00 93.62 316 ASN A CA 1
ATOM 2397 C C . ASN A 1 316 ? -8.391 -9.700 11.061 1.00 93.62 316 ASN A C 1
ATOM 2399 O O . ASN A 1 316 ? -9.383 -9.200 11.587 1.00 93.62 316 ASN A O 1
ATOM 2403 N N . ILE A 1 317 ? -8.461 -10.800 10.306 1.00 97.25 317 ILE A N 1
ATOM 2404 C CA . ILE A 1 317 ? -9.716 -11.526 10.088 1.00 97.25 317 ILE A CA 1
ATOM 2405 C C . ILE A 1 317 ? -10.274 -12.047 11.419 1.00 97.25 317 ILE A C 1
ATOM 2407 O O . ILE A 1 317 ? -11.453 -11.849 11.703 1.00 97.25 317 ILE A O 1
ATOM 2411 N N . GLY A 1 318 ? -9.436 -12.642 12.273 1.00 96.31 318 GLY A N 1
ATOM 2412 C CA . GLY A 1 318 ? -9.844 -13.092 13.606 1.00 96.31 318 GLY A CA 1
ATOM 2413 C C . GLY A 1 318 ? -10.401 -11.960 14.479 1.00 96.31 318 GLY A C 1
ATOM 2414 O O . GLY A 1 318 ? -11.432 -12.135 15.133 1.00 96.31 318 GLY A O 1
ATOM 2415 N N . ILE A 1 319 ? -9.802 -10.766 14.418 1.00 94.00 319 ILE A N 1
ATOM 2416 C CA . ILE A 1 319 ? -10.302 -9.574 15.122 1.00 94.00 319 ILE A CA 1
ATOM 2417 C C . ILE A 1 319 ? -11.680 -9.160 14.579 1.00 94.00 319 ILE A C 1
ATOM 2419 O O . ILE A 1 319 ? -12.591 -8.910 15.370 1.00 94.00 319 ILE A O 1
ATOM 2423 N N . VAL A 1 320 ? -11.865 -9.112 13.253 1.00 96.50 320 VAL A N 1
ATOM 2424 C CA . VAL A 1 320 ? -13.165 -8.776 12.639 1.00 96.50 320 VAL A CA 1
ATOM 2425 C C . VAL A 1 320 ? -14.238 -9.797 13.024 1.00 96.50 320 VAL A C 1
ATOM 2427 O O . VAL A 1 320 ? -15.324 -9.414 13.450 1.00 96.50 320 VAL A O 1
ATOM 2430 N N . LEU A 1 321 ? -13.934 -11.095 12.950 1.00 96.44 321 LEU A N 1
ATOM 2431 C CA . LEU A 1 321 ? -14.858 -12.169 13.332 1.00 96.44 321 LEU A CA 1
ATOM 2432 C C . LEU A 1 321 ? -15.223 -12.108 14.821 1.00 96.44 321 LEU A C 1
ATOM 2434 O O . LEU A 1 321 ? -16.378 -12.319 15.189 1.00 96.44 321 LEU A O 1
ATOM 2438 N N . THR A 1 322 ? -14.263 -11.749 15.676 1.00 93.50 322 THR A N 1
ATOM 2439 C CA . THR A 1 322 ? -14.499 -11.521 17.107 1.00 93.50 322 THR A CA 1
ATOM 2440 C C . THR A 1 322 ? -15.452 -10.348 17.339 1.00 93.50 322 THR A C 1
ATOM 2442 O O . THR A 1 322 ? -16.325 -10.435 18.203 1.00 93.50 322 THR A O 1
ATOM 2445 N N . ALA A 1 323 ? -15.320 -9.268 16.563 1.00 91.75 323 ALA A N 1
ATOM 2446 C CA . ALA A 1 323 ? -16.237 -8.129 16.608 1.00 91.75 323 ALA A CA 1
ATOM 2447 C C . ALA A 1 323 ? -17.644 -8.481 16.085 1.00 91.75 323 ALA A C 1
ATOM 2449 O O . ALA A 1 323 ? -18.626 -7.963 16.603 1.00 91.75 323 ALA A O 1
ATOM 2450 N N . GLN A 1 324 ? -17.755 -9.413 15.130 1.00 94.06 324 GLN A N 1
ATOM 2451 C CA . GLN A 1 324 ? -19.037 -9.958 14.652 1.00 94.06 324 GLN A CA 1
ATOM 2452 C C . GLN A 1 324 ? -19.669 -10.990 15.610 1.00 94.06 324 GLN A C 1
ATOM 2454 O O . GLN A 1 324 ? -20.752 -11.498 15.330 1.00 94.06 324 GLN A O 1
ATOM 2459 N N . GLY A 1 325 ? -18.997 -11.363 16.706 1.00 92.88 325 GLY A N 1
ATOM 2460 C CA . GLY A 1 325 ? -19.457 -12.420 17.617 1.00 92.88 325 GLY A CA 1
ATOM 2461 C C . GLY A 1 325 ? -19.261 -13.851 17.093 1.00 92.88 325 GLY A C 1
ATOM 2462 O O . GLY A 1 325 ? -19.664 -14.810 17.751 1.00 92.88 325 GLY A O 1
ATOM 2463 N N . LYS A 1 326 ? -18.591 -14.036 15.949 1.00 95.81 326 LYS A N 1
ATOM 2464 C CA . LYS A 1 326 ? -18.273 -15.346 15.352 1.00 95.81 326 LYS A CA 1
ATOM 2465 C C . LYS A 1 326 ? -17.041 -15.966 16.010 1.00 95.81 326 LYS A C 1
ATOM 2467 O O . LYS A 1 326 ? -15.995 -16.169 15.394 1.00 95.81 326 LYS A O 1
ATOM 2472 N N . LEU A 1 327 ? -17.150 -16.242 17.308 1.00 94.31 327 LEU A N 1
ATOM 2473 C CA . LEU A 1 327 ? -15.998 -16.572 18.148 1.00 94.31 327 LEU A CA 1
ATOM 2474 C C . LEU A 1 327 ? -15.293 -17.876 17.735 1.00 94.31 327 LEU A C 1
ATOM 2476 O O . LEU A 1 327 ? -14.081 -17.982 17.891 1.00 94.31 327 LEU A O 1
ATOM 2480 N N . ALA A 1 328 ? -16.018 -18.878 17.228 1.00 95.12 328 ALA A N 1
ATOM 2481 C CA . ALA A 1 328 ? -15.414 -20.144 16.797 1.00 95.12 328 ALA A CA 1
ATOM 2482 C C . ALA A 1 328 ? -14.529 -19.962 15.551 1.00 95.12 328 ALA A C 1
ATOM 2484 O O . ALA A 1 328 ? -13.399 -20.450 15.514 1.00 95.12 328 ALA A O 1
ATOM 2485 N N . GLU A 1 329 ? -15.018 -19.206 14.567 1.00 96.12 329 GLU A N 1
ATOM 2486 C CA . GLU A 1 329 ? -14.271 -18.868 13.353 1.00 96.12 329 GLU A CA 1
ATOM 2487 C C . GLU A 1 329 ? -13.070 -17.973 13.683 1.00 96.12 329 GLU A C 1
ATOM 2489 O O . GLU A 1 329 ? -11.964 -18.219 13.204 1.00 96.12 329 GLU A O 1
ATOM 2494 N N . ALA A 1 330 ? -13.252 -16.987 14.569 1.00 96.25 330 ALA A N 1
ATOM 2495 C CA . ALA A 1 330 ? -12.166 -16.129 15.033 1.00 96.25 330 ALA A CA 1
ATOM 2496 C C . ALA A 1 330 ? -11.028 -16.932 15.680 1.00 96.25 330 ALA A C 1
ATOM 2498 O O . ALA A 1 330 ? -9.856 -16.738 15.354 1.00 96.25 330 ALA A O 1
ATOM 2499 N N . LEU A 1 331 ? -11.376 -17.874 16.563 1.00 96.31 331 LEU A N 1
ATOM 2500 C CA . LEU A 1 331 ? -10.414 -18.746 17.231 1.00 96.31 331 LEU A CA 1
ATOM 2501 C C . LEU A 1 331 ? -9.617 -19.590 16.229 1.00 96.31 331 LEU A C 1
ATOM 2503 O O . LEU A 1 331 ? -8.409 -19.752 16.396 1.00 96.31 331 LEU A O 1
ATOM 2507 N N . ALA A 1 332 ? -10.271 -20.104 15.183 1.00 97.19 332 ALA A N 1
ATOM 2508 C CA . ALA A 1 332 ? -9.598 -20.860 14.130 1.00 97.19 332 ALA A CA 1
ATOM 2509 C C . ALA A 1 332 ? -8.555 -19.999 13.399 1.00 97.19 332 ALA A C 1
ATOM 2511 O O . ALA A 1 332 ? -7.397 -20.399 13.296 1.00 97.19 332 ALA A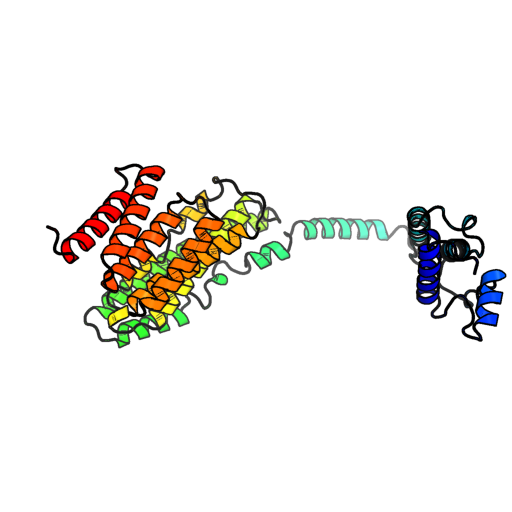 O 1
ATOM 2512 N N . ARG A 1 333 ? -8.925 -18.779 12.987 1.00 97.31 333 ARG A N 1
ATOM 2513 C CA . ARG A 1 333 ? -8.019 -17.860 12.273 1.00 97.31 333 ARG A CA 1
ATOM 2514 C C . ARG A 1 333 ? -6.851 -17.397 13.147 1.00 97.31 333 ARG A C 1
ATOM 2516 O O . ARG A 1 333 ? -5.726 -17.286 12.666 1.00 97.31 333 ARG A O 1
ATOM 2523 N N . HIS A 1 334 ? -7.080 -17.169 14.441 1.00 96.12 334 HIS A N 1
ATOM 2524 C CA . HIS A 1 334 ? -6.000 -16.832 15.371 1.00 96.12 334 HIS A CA 1
ATOM 2525 C C . HIS A 1 334 ? -5.026 -17.992 15.608 1.00 96.12 334 HIS A C 1
ATOM 2527 O O . HIS A 1 334 ? -3.826 -17.747 15.719 1.00 96.12 334 HIS A O 1
ATOM 2533 N N . ARG A 1 335 ? -5.508 -19.240 15.649 1.00 96.94 335 ARG A N 1
ATOM 2534 C CA . ARG A 1 335 ? -4.643 -20.428 15.751 1.00 96.94 335 ARG A CA 1
ATOM 2535 C C . ARG A 1 335 ? -3.812 -20.650 14.494 1.00 96.94 335 ARG A C 1
ATOM 2537 O O . ARG A 1 335 ? -2.634 -20.958 14.605 1.00 96.94 335 ARG A O 1
ATOM 2544 N N . GLU A 1 336 ? -4.398 -20.437 13.322 1.00 95.69 336 GLU A N 1
ATOM 2545 C CA . GLU A 1 336 ? -3.671 -20.492 12.051 1.00 95.69 336 GLU A CA 1
ATOM 2546 C C . GLU A 1 336 ? -2.559 -19.428 12.003 1.00 95.69 336 GLU A C 1
ATOM 2548 O O . GLU A 1 336 ? -1.409 -19.730 11.696 1.00 95.69 336 GLU A O 1
ATOM 2553 N N . ALA A 1 337 ? -2.864 -18.192 12.418 1.00 94.38 337 ALA A N 1
ATOM 2554 C CA . ALA A 1 337 ? -1.866 -17.127 12.525 1.00 94.38 337 ALA A CA 1
ATOM 2555 C C . ALA A 1 337 ? -0.748 -17.437 13.537 1.00 94.38 337 ALA A C 1
ATOM 2557 O O . ALA A 1 337 ? 0.401 -17.056 13.310 1.00 94.38 337 ALA A O 1
ATOM 2558 N N . LEU A 1 338 ? -1.089 -18.080 14.659 1.00 95.44 338 LEU A N 1
ATOM 2559 C CA . LEU A 1 338 ? -0.133 -18.501 15.682 1.00 95.44 338 LEU A CA 1
ATOM 2560 C C . LEU A 1 338 ? 0.835 -19.547 15.123 1.00 95.44 338 LEU A C 1
ATOM 2562 O O . LEU A 1 338 ? 2.037 -19.332 15.222 1.00 95.44 338 LEU A O 1
ATOM 2566 N N . ALA A 1 339 ? 0.320 -20.603 14.485 1.00 94.94 339 ALA A N 1
ATOM 2567 C CA . ALA A 1 339 ? 1.138 -21.679 13.925 1.00 94.94 339 ALA A CA 1
ATOM 2568 C C . ALA A 1 339 ? 2.188 -21.140 12.941 1.00 94.94 339 ALA A C 1
ATOM 2570 O O . ALA A 1 339 ? 3.372 -21.436 13.073 1.00 94.94 339 ALA A O 1
ATOM 2571 N N . ILE A 1 340 ? 1.774 -20.248 12.034 1.00 90.19 340 ILE A N 1
ATOM 2572 C CA . ILE A 1 340 ? 2.691 -19.607 11.080 1.00 90.19 340 ILE A CA 1
ATOM 2573 C C . ILE A 1 340 ? 3.759 -18.774 11.807 1.00 90.19 340 ILE A C 1
ATOM 2575 O O . ILE A 1 340 ? 4.932 -18.788 11.442 1.00 90.19 340 ILE A O 1
ATOM 2579 N N . ARG A 1 341 ? 3.383 -18.014 12.843 1.00 89.19 341 ARG A N 1
ATOM 2580 C CA . ARG A 1 341 ? 4.344 -17.183 13.590 1.00 89.19 341 ARG A CA 1
ATOM 2581 C C . ARG A 1 341 ? 5.325 -18.018 14.401 1.00 89.19 341 ARG A C 1
ATOM 2583 O O . ARG A 1 341 ? 6.483 -17.628 14.481 1.00 89.19 341 ARG A O 1
ATOM 2590 N N . GLU A 1 342 ? 4.882 -19.120 14.995 1.00 90.44 342 GLU A N 1
ATOM 2591 C CA . GLU A 1 342 ? 5.761 -20.042 15.718 1.00 90.44 342 GLU A CA 1
ATOM 2592 C C . GLU A 1 342 ? 6.767 -20.700 14.775 1.00 90.44 342 GLU A C 1
ATOM 2594 O O . GLU A 1 342 ? 7.948 -20.762 15.109 1.00 90.44 342 GLU A O 1
ATOM 2599 N N . GLU A 1 343 ? 6.321 -21.113 13.588 1.00 88.94 343 GLU A N 1
ATOM 2600 C CA . GLU A 1 343 ? 7.180 -21.704 12.561 1.00 88.94 343 GLU A CA 1
ATOM 2601 C C . GLU A 1 343 ? 8.235 -20.714 12.047 1.00 88.94 343 GLU A C 1
ATOM 2603 O O . GLU A 1 343 ? 9.412 -21.054 11.957 1.00 88.94 343 GLU A O 1
ATOM 2608 N N . VAL A 1 344 ? 7.835 -19.474 11.745 1.00 85.75 344 VAL A N 1
ATOM 2609 C CA . VAL A 1 344 ? 8.712 -18.504 11.063 1.00 85.75 344 VAL A CA 1
ATOM 2610 C C . VAL A 1 344 ? 9.554 -17.661 12.014 1.00 85.75 344 VAL A C 1
ATOM 2612 O O . VAL A 1 344 ? 10.682 -17.303 11.684 1.00 85.75 344 VAL A O 1
ATOM 2615 N N . LEU A 1 345 ? 9.013 -17.293 13.176 1.00 81.12 345 LEU A N 1
ATOM 2616 C CA . LEU A 1 345 ? 9.648 -16.350 14.107 1.00 81.12 345 LEU A CA 1
ATOM 2617 C C . LEU A 1 345 ? 10.152 -17.027 15.386 1.00 81.12 345 LEU A C 1
ATOM 2619 O O . LEU A 1 345 ? 10.885 -16.409 16.160 1.00 81.12 345 LEU A O 1
ATOM 2623 N N . GLY A 1 346 ? 9.753 -18.276 15.624 1.00 82.00 346 GLY A N 1
ATOM 2624 C CA . GLY A 1 346 ? 10.015 -18.994 16.862 1.00 82.00 346 GLY A CA 1
ATOM 2625 C C . GLY A 1 346 ? 9.055 -18.618 18.004 1.00 82.00 346 GLY A C 1
ATOM 2626 O O . GLY A 1 346 ? 8.466 -17.533 18.025 1.00 82.00 346 GLY A O 1
ATOM 2627 N N . PRO A 1 347 ? 8.913 -19.498 19.011 1.00 84.62 347 PRO A N 1
ATOM 2628 C CA . PRO A 1 347 ? 7.867 -19.408 20.038 1.00 84.62 347 PRO A CA 1
ATOM 2629 C C . PRO A 1 347 ? 8.027 -18.234 21.018 1.00 84.62 347 PRO A C 1
ATOM 2631 O O . PRO A 1 347 ? 7.075 -17.865 21.700 1.00 84.62 347 PRO A O 1
ATOM 2634 N N . LEU A 1 348 ? 9.217 -17.630 21.103 1.00 85.06 348 LEU A N 1
ATOM 2635 C CA . LEU A 1 348 ? 9.508 -16.516 22.018 1.00 85.06 348 LEU A CA 1
ATOM 2636 C C . LEU A 1 348 ? 9.329 -15.131 21.374 1.00 85.06 348 LEU A C 1
ATOM 2638 O O . LEU A 1 348 ? 9.560 -14.114 22.028 1.00 85.06 348 LEU A O 1
ATOM 2642 N N . HIS A 1 349 ? 8.926 -15.058 20.102 1.00 80.56 349 HIS A N 1
ATOM 2643 C CA . HIS A 1 349 ? 8.792 -13.782 19.406 1.00 80.56 349 HIS A CA 1
ATOM 2644 C C . HIS A 1 349 ? 7.587 -12.964 19.927 1.00 80.56 349 HIS A C 1
ATOM 2646 O O . HIS A 1 349 ? 6.502 -13.522 20.112 1.00 80.56 349 HIS A O 1
ATOM 2652 N N . PRO A 1 350 ? 7.681 -11.624 20.068 1.00 75.62 350 PRO A N 1
ATOM 2653 C CA . PRO A 1 350 ? 6.569 -10.785 20.544 1.00 75.62 350 PRO A CA 1
ATOM 2654 C C . PRO A 1 350 ? 5.249 -10.949 19.768 1.00 75.62 350 PRO A C 1
ATOM 2656 O O . PRO A 1 350 ? 4.158 -10.849 20.326 1.00 75.62 350 PRO A O 1
ATOM 2659 N N . HIS A 1 351 ? 5.319 -11.244 18.468 1.00 75.44 351 HIS A N 1
ATOM 2660 C CA . HIS A 1 351 ? 4.127 -11.525 17.656 1.00 75.44 351 HIS A CA 1
ATOM 2661 C C . HIS A 1 351 ? 3.440 -12.862 17.991 1.00 75.44 351 HIS A C 1
ATOM 2663 O O . HIS A 1 351 ? 2.222 -12.972 17.816 1.00 75.44 351 HIS A O 1
ATOM 2669 N N . VAL A 1 352 ? 4.173 -13.864 18.489 1.00 79.44 352 VAL A N 1
ATOM 2670 C CA . VAL A 1 352 ? 3.584 -15.104 19.025 1.00 79.44 352 VAL A CA 1
ATOM 2671 C C . VAL A 1 352 ? 2.786 -14.774 20.285 1.00 79.44 352 VAL A C 1
ATOM 2673 O O . VAL A 1 352 ? 1.600 -15.100 20.353 1.00 79.44 352 VAL A O 1
ATOM 2676 N N . ALA A 1 353 ? 3.365 -13.991 21.203 1.00 80.88 353 ALA A N 1
ATOM 2677 C CA . ALA A 1 353 ? 2.662 -13.508 22.394 1.00 80.88 353 ALA A CA 1
ATOM 2678 C C . ALA A 1 353 ? 1.375 -12.738 22.041 1.00 80.88 353 ALA A C 1
ATOM 2680 O O . ALA A 1 353 ? 0.313 -13.021 22.590 1.00 80.88 353 ALA A O 1
ATOM 2681 N N . GLY A 1 354 ? 1.421 -11.837 21.051 1.00 82.62 354 GLY A N 1
ATOM 2682 C CA . GLY A 1 354 ? 0.225 -11.131 20.574 1.00 82.62 354 GLY A CA 1
ATOM 2683 C C . GLY A 1 354 ? -0.866 -12.059 20.015 1.00 82.62 354 GLY A C 1
ATOM 2684 O O . GLY A 1 354 ? -2.058 -11.791 20.174 1.00 82.62 354 GLY A O 1
ATOM 2685 N N . SER A 1 355 ? -0.485 -13.178 19.394 1.00 85.94 355 SER A N 1
ATOM 2686 C CA . SER A 1 355 ? -1.437 -14.189 18.904 1.00 85.94 355 SER A CA 1
ATOM 2687 C C . SER A 1 355 ? -2.121 -14.916 20.060 1.00 85.94 355 SER A C 1
ATOM 2689 O O . SER A 1 355 ? -3.343 -15.058 20.056 1.00 85.94 355 SER A O 1
ATOM 2691 N N . LEU A 1 356 ? -1.345 -15.315 21.071 1.00 90.00 356 LEU A N 1
ATOM 2692 C CA . LEU A 1 356 ? -1.844 -15.965 22.283 1.00 90.00 356 LEU A CA 1
ATOM 2693 C C . LEU A 1 356 ? -2.797 -15.052 23.063 1.00 90.00 356 LEU A C 1
ATOM 2695 O O . LEU A 1 356 ? -3.859 -15.505 23.488 1.00 90.00 356 LEU A O 1
ATOM 2699 N N . THR A 1 357 ? -2.484 -13.758 23.170 1.00 91.12 357 THR A N 1
ATOM 2700 C CA . THR A 1 357 ? -3.379 -12.762 23.780 1.00 91.12 357 THR A CA 1
ATOM 2701 C C . THR A 1 357 ? -4.728 -12.702 23.065 1.00 91.12 357 THR A C 1
ATOM 2703 O O . THR A 1 357 ? -5.772 -12.750 23.715 1.00 91.12 357 THR A O 1
ATOM 2706 N N . ASN A 1 358 ? -4.736 -12.656 21.728 1.00 91.88 358 ASN A N 1
ATOM 2707 C CA . ASN A 1 358 ? -5.983 -12.650 20.959 1.00 91.88 358 ASN A CA 1
ATOM 2708 C C . ASN A 1 358 ? -6.791 -13.940 21.166 1.00 91.88 358 ASN A C 1
ATOM 2710 O O . ASN A 1 358 ? -8.001 -13.877 21.366 1.00 91.88 358 ASN A O 1
ATOM 2714 N N . ILE A 1 359 ? -6.132 -15.103 21.190 1.00 95.00 359 ILE A N 1
ATOM 2715 C CA . ILE A 1 359 ? -6.781 -16.387 21.494 1.00 95.00 359 ILE A CA 1
ATOM 2716 C C . ILE A 1 359 ? -7.423 -16.359 22.887 1.00 95.00 359 ILE A C 1
ATOM 2718 O O . ILE A 1 359 ? -8.588 -16.733 23.021 1.00 95.00 359 ILE A O 1
ATOM 2722 N N . GLY A 1 360 ? -6.699 -15.880 23.903 1.00 92.31 360 GLY A N 1
ATOM 2723 C CA . GLY A 1 360 ? -7.211 -15.745 25.268 1.00 92.31 360 GLY A CA 1
ATOM 2724 C C . GLY A 1 360 ? -8.446 -14.845 25.344 1.00 92.31 360 GLY A C 1
ATOM 2725 O O . GLY A 1 360 ? -9.441 -15.217 25.962 1.00 92.31 360 GLY A O 1
ATOM 2726 N N . LEU A 1 361 ? -8.435 -13.710 24.636 1.00 91.25 361 LEU A N 1
ATOM 2727 C CA . LEU A 1 361 ? -9.588 -12.807 24.542 1.00 91.25 361 LEU A CA 1
ATOM 2728 C C . LEU A 1 361 ? -10.814 -13.490 23.918 1.00 91.25 361 LEU A C 1
ATOM 2730 O O . LEU A 1 361 ? -11.932 -13.314 24.406 1.00 91.25 361 LEU A O 1
ATOM 2734 N N . VAL A 1 362 ? -10.623 -14.283 22.858 1.00 93.88 362 VAL A N 1
ATOM 2735 C CA . VAL A 1 362 ? -11.726 -15.028 22.231 1.00 93.88 362 VAL A CA 1
ATOM 2736 C C . VAL A 1 362 ? -12.271 -16.108 23.169 1.00 93.88 362 VAL A C 1
ATOM 2738 O O . VAL A 1 362 ? -13.488 -16.231 23.296 1.00 93.88 362 VAL A O 1
ATOM 2741 N N . LEU A 1 363 ? -11.406 -16.867 23.850 1.00 91.81 363 LEU A N 1
ATOM 2742 C CA . LEU A 1 363 ? -11.818 -17.915 24.795 1.00 91.81 363 LEU A CA 1
ATOM 2743 C C . LEU A 1 363 ? -12.585 -17.344 25.994 1.00 91.81 363 LEU A C 1
ATOM 2745 O O . LEU A 1 363 ? -13.658 -17.854 26.325 1.00 91.81 363 LEU A O 1
ATOM 2749 N N . ALA A 1 364 ? -12.111 -16.230 26.558 1.00 89.38 364 ALA A N 1
ATOM 2750 C CA . ALA A 1 364 ? -12.802 -15.521 27.631 1.00 89.38 364 ALA A CA 1
ATOM 2751 C C . ALA A 1 364 ? -14.212 -15.081 27.201 1.00 89.38 364 ALA A C 1
ATOM 2753 O O . ALA A 1 364 ? -15.181 -15.275 27.934 1.00 89.38 364 ALA A O 1
ATOM 2754 N N . ARG A 1 365 ? -14.362 -14.563 25.971 1.00 88.56 365 ARG A N 1
ATOM 2755 C CA . ARG A 1 365 ? -15.676 -14.212 25.402 1.00 88.56 365 ARG A CA 1
ATOM 2756 C C . ARG A 1 365 ? -16.571 -15.422 25.126 1.00 88.56 365 ARG A C 1
ATOM 2758 O O . ARG A 1 365 ? -17.787 -15.273 25.147 1.00 88.56 365 ARG A O 1
ATOM 2765 N N . GLN A 1 366 ? -16.005 -16.605 24.880 1.00 85.19 366 GLN A N 1
ATOM 2766 C CA . GLN A 1 366 ? -16.769 -17.852 24.730 1.00 85.19 366 GLN A CA 1
ATOM 2767 C C . GLN A 1 366 ? -17.272 -18.419 26.069 1.00 85.19 366 GLN A C 1
ATOM 2769 O O . GLN A 1 366 ? -17.958 -19.439 26.062 1.00 85.19 366 GLN A O 1
ATOM 2774 N N . GLY A 1 367 ? -16.932 -17.805 27.209 1.00 75.12 367 GLY A N 1
ATOM 2775 C CA . GLY A 1 367 ? -17.264 -18.349 28.526 1.00 75.12 367 GLY A CA 1
ATOM 2776 C C . GLY A 1 367 ? -16.488 -19.626 28.857 1.00 75.12 367 GLY A C 1
ATOM 2777 O O . GLY A 1 367 ? -16.948 -20.426 29.668 1.00 75.12 367 GLY A O 1
ATOM 2778 N N . LYS A 1 368 ? -15.331 -19.836 28.214 1.00 53.00 368 LYS A N 1
ATOM 2779 C CA . LYS A 1 368 ? -14.394 -20.909 28.553 1.00 53.00 368 LYS A CA 1
ATOM 2780 C C . LYS A 1 368 ? -13.275 -20.295 29.407 1.00 53.00 368 LYS A C 1
ATOM 2782 O O . LYS A 1 368 ? -12.421 -19.631 28.819 1.00 53.00 368 LYS A O 1
ATOM 2787 N N . PRO A 1 369 ? -13.343 -20.408 30.749 1.00 44.56 369 PRO A N 1
ATOM 2788 C CA . PRO A 1 369 ? -12.283 -19.939 31.638 1.00 44.56 369 PRO A CA 1
ATOM 2789 C C . PRO A 1 369 ? -10.965 -20.683 31.417 1.00 44.56 369 PRO A C 1
ATOM 2791 O O . PRO A 1 369 ? -11.006 -21.842 30.936 1.00 44.56 369 PRO A O 1
#

Secondary structure (DSSP, 8-state):
-------HHHHHHHHHHHHHHHHHSS-SS--S-HHHHHHHHHTT-PPPPPTT--S-HHHHHHHHHHT-SSGGGS-SSHHHHHHHHHHHTTT------S-TTTHHHHHHHHHHHHHHHHTS--HHHHHHHTTT-TTGGGTTTSSHHHHHHHHHHHHHT--TTHHHHHHHHHHHHHHHHHHHHHHHHHHHHHHHHHSS--HHHHHHHHHHHHHHHHHHHHHHHHHT--HHHHTTHHHHHHHHS--STHHHHTTTS---S---HHHHHHHHHHHHHHHHHHHHHTT-HHHHHHHHHHHHHHHHHHS-TTSHHHHHHHHHHHHHHHHTT-HHHHHHHHHHHHHHHHHHH-TTSHHHHHHHHHHHHHHHHTT--

Foldseek 3Di:
DPPDPDDQLNVLQVVLQVVVCVQQVDGQADPDDPVRRVVCLQVLVGDDRPPPRPQQVQLVVLSSQSSHSDSVSHDPHVVVSVVSNVVSPPDPDPDPPDDPPPCVVVVVVVVVVVVVVVLFADVVVCVVLVVPALCVLCVVLDDPVLLVLLLCQQVVLVDPCSVVLSVLLNVLLVVLSVLLSVLSNVLSVVCRRPSDQDLLSVQLSLLSVLQSLLSRLLSVLSSNDHPLCSVCSNVLNVVSHDDSVVSVVSSVPDSPPDPDPLSVLLSQLSNLQSVLSSCVSVVVLVSSLVSLVSSLVSCVVRHPCLDLSNLVSLQSNLVSCVVVVVLVSSLVSLVSSLVSCCVPVNCPDVVNVVSVVSNVVSCVSVVND

pLDDT: mean 80.2, std 16.4, range [33.44, 97.38]

Radius of gyration: 34.57 Å; chains: 1; bounding box: 57×50×101 Å

Sequence (369 aa):
MRGEPAGPRCDQFAFCVSVYEALYGERPYDDGSMDALIDAMTHERVRPAPEGSPVPERVRQALLRGLAAEPERRWPSMEPLLYELQQAAAPWRPRLRLMGIGALAAAGLVAILALVTMDRGSPEAVAEVGCEGAEAPLHGVWDDGRKQQVSRAILDTRQPFALDTWERVERGLDGYAAGWTSRHGALCDALEGQGRLSAEARGRWACLRGRLDALRTTVDWLAEADEATVQGAVEVMDQSLPPIAGCDEAGEAGADERGGPAAVHRDEAASLSRRGVVLRKQGQLAEALDHHERALAIRQRTLDPHSVGVARTLTNIGIVLTAQGKLAEALARHREALAIREEVLGPLHPHVAGSLTNIGLVLARQGKP